Protein AF-A0A916EBX6-F1 (afdb_monomer)

Radius of gyration: 25.48 Å; Cα contacts (8 Å, |Δi|>4): 153; chains: 1; bounding box: 78×40×66 Å

Structure (mmCIF, N/CA/C/O backbone):
data_AF-A0A916EBX6-F1
#
_entry.id   AF-A0A916EBX6-F1
#
loop_
_atom_site.group_PDB
_atom_site.id
_atom_site.type_symbol
_atom_site.label_atom_id
_atom_site.label_alt_id
_atom_site.label_comp_id
_atom_site.label_asym_id
_atom_site.label_entity_id
_atom_site.label_seq_id
_atom_site.pdbx_PDB_ins_code
_atom_site.Cartn_x
_atom_site.Cartn_y
_atom_site.Cartn_z
_atom_site.occupancy
_atom_site.B_iso_or_equiv
_atom_site.auth_seq_id
_atom_site.auth_comp_id
_atom_site.auth_asym_id
_atom_site.auth_atom_id
_atom_site.pdbx_PDB_model_num
ATOM 1 N N . MET A 1 1 ? -37.987 25.081 -37.352 1.00 39.78 1 MET A N 1
ATOM 2 C CA . MET A 1 1 ? -37.230 24.526 -36.207 1.00 39.78 1 MET A CA 1
ATOM 3 C C . MET A 1 1 ? -36.504 23.279 -36.678 1.00 39.78 1 MET A C 1
ATOM 5 O O . MET A 1 1 ? -37.159 22.361 -37.156 1.00 39.78 1 MET A O 1
ATOM 9 N N . VAL A 1 2 ? -35.171 23.274 -36.637 1.00 40.44 2 VAL A N 1
ATOM 10 C CA . VAL A 1 2 ? -34.368 22.098 -37.008 1.00 40.44 2 VAL A CA 1
ATOM 11 C C . VAL A 1 2 ? -34.626 21.018 -35.957 1.00 40.44 2 VAL A C 1
ATOM 13 O O . VAL A 1 2 ? -34.423 21.267 -34.772 1.00 40.44 2 VAL A O 1
ATOM 16 N N . LYS A 1 3 ? -35.138 19.849 -36.364 1.00 40.88 3 LYS A N 1
ATOM 17 C CA . LYS A 1 3 ? -35.334 18.712 -35.454 1.00 40.88 3 LYS A CA 1
ATOM 18 C C . LYS A 1 3 ? -33.968 18.294 -34.907 1.00 40.88 3 LYS A C 1
ATOM 20 O O . LYS A 1 3 ? -33.091 17.914 -35.681 1.00 40.88 3 LYS A O 1
ATOM 25 N N . THR A 1 4 ? -33.783 18.375 -33.594 1.00 51.00 4 THR A N 1
ATOM 26 C CA . THR A 1 4 ? -32.590 17.865 -32.913 1.00 51.00 4 THR A CA 1
ATOM 27 C C . THR A 1 4 ? -32.472 16.373 -33.214 1.00 51.00 4 THR A C 1
ATOM 29 O O . THR A 1 4 ? -33.402 15.615 -32.945 1.00 51.00 4 THR A O 1
ATOM 32 N N . LYS A 1 5 ? -31.367 15.947 -33.832 1.00 65.62 5 LYS A N 1
ATOM 33 C CA . LYS A 1 5 ? -31.138 14.542 -34.182 1.00 65.62 5 LYS A CA 1
ATOM 34 C C . LYS A 1 5 ? -31.033 13.731 -32.887 1.00 65.62 5 LYS A C 1
ATOM 36 O O . LYS A 1 5 ? -30.094 13.926 -32.117 1.00 65.62 5 LYS A O 1
ATOM 41 N N . GLU A 1 6 ? -32.007 12.868 -32.614 1.00 70.94 6 GLU A N 1
ATOM 42 C CA . GLU A 1 6 ? -31.941 11.970 -31.461 1.00 70.94 6 GLU A CA 1
ATOM 43 C C . GLU A 1 6 ? -30.794 10.971 -31.650 1.00 70.94 6 GLU A C 1
ATOM 45 O O . GLU A 1 6 ? -30.704 10.313 -32.686 1.00 70.94 6 GLU A O 1
ATOM 50 N N . LEU A 1 7 ? -29.908 10.864 -30.653 1.00 77.19 7 LEU A N 1
ATOM 51 C CA . LEU A 1 7 ? -28.844 9.858 -30.663 1.00 77.19 7 LEU A CA 1
ATOM 52 C C . LEU A 1 7 ? -29.444 8.449 -30.623 1.00 77.19 7 LEU A C 1
ATOM 54 O O . LEU A 1 7 ? -30.401 8.195 -29.895 1.00 77.19 7 LEU A O 1
ATOM 58 N N . SER A 1 8 ? -28.851 7.512 -31.351 1.00 78.81 8 SER A N 1
ATOM 59 C CA . SER A 1 8 ? -29.209 6.095 -31.287 1.00 78.81 8 SER A CA 1
ATOM 60 C C . SER A 1 8 ? -28.817 5.462 -29.944 1.00 78.81 8 SER A C 1
ATOM 62 O O . SER A 1 8 ? -27.954 5.958 -29.212 1.00 78.81 8 SER A O 1
ATOM 64 N N . ASN A 1 9 ? -29.417 4.312 -29.621 1.00 61.62 9 ASN A N 1
ATOM 65 C CA . ASN A 1 9 ? -29.066 3.545 -28.418 1.00 61.62 9 ASN A CA 1
ATOM 66 C C . ASN A 1 9 ? -27.591 3.121 -28.406 1.00 61.62 9 ASN A C 1
ATOM 68 O O . ASN A 1 9 ? -26.961 3.131 -27.351 1.00 61.62 9 ASN A O 1
ATOM 72 N N . PHE A 1 10 ? -27.024 2.823 -29.576 1.00 61.56 10 PHE A N 1
ATOM 73 C CA . PHE A 1 10 ? -25.609 2.493 -29.721 1.00 61.56 10 PHE A CA 1
ATOM 74 C C . PHE A 1 10 ? -24.703 3.690 -29.394 1.00 61.56 10 PHE A C 1
ATOM 76 O O . PHE A 1 10 ? -23.725 3.554 -28.664 1.00 61.56 10 PHE A O 1
ATOM 83 N N . GLU A 1 11 ? -25.051 4.889 -29.867 1.00 77.62 11 GLU A N 1
ATOM 84 C CA . GLU A 1 11 ? -24.278 6.107 -29.594 1.00 77.62 11 GLU A CA 1
ATOM 85 C C . GLU A 1 11 ? -24.350 6.519 -28.120 1.00 77.62 11 GLU A C 1
ATOM 87 O O . GLU A 1 11 ? -23.331 6.901 -27.540 1.00 77.62 11 GLU A O 1
ATOM 92 N N . ARG A 1 12 ? -25.523 6.369 -27.488 1.00 79.44 12 ARG A N 1
ATOM 93 C CA . ARG A 1 12 ? -25.685 6.547 -26.035 1.00 79.44 12 ARG A CA 1
ATOM 94 C C . ARG A 1 12 ? -24.834 5.539 -25.259 1.00 79.44 12 ARG A C 1
ATOM 96 O O . ARG A 1 12 ? -24.108 5.938 -24.354 1.00 79.44 12 ARG A O 1
ATOM 103 N N . GLY A 1 13 ? -24.867 4.265 -25.657 1.00 67.56 13 GLY A N 1
ATOM 104 C CA . GLY A 1 13 ? -24.053 3.202 -25.063 1.00 67.56 13 GLY A CA 1
ATOM 105 C C . GLY A 1 13 ? -22.549 3.460 -25.183 1.00 67.56 13 GLY A C 1
ATOM 106 O O . GLY A 1 13 ? -21.814 3.257 -24.223 1.00 67.56 13 GLY A O 1
ATOM 107 N N . ARG A 1 14 ? -22.085 4.004 -26.316 1.00 84.38 14 ARG A N 1
ATOM 108 C CA . ARG A 1 14 ? -20.676 4.386 -26.509 1.00 84.38 14 ARG A CA 1
ATOM 109 C C . ARG A 1 14 ? -20.234 5.498 -25.552 1.00 84.38 14 ARG A C 1
ATOM 111 O O . ARG A 1 14 ? -19.129 5.440 -25.028 1.00 84.38 14 ARG A O 1
ATOM 118 N N . ILE A 1 15 ? -21.081 6.505 -25.329 1.00 84.69 15 ILE A N 1
ATOM 119 C CA . ILE A 1 15 ? -20.814 7.609 -24.388 1.00 84.69 15 ILE A CA 1
ATOM 120 C C . ILE A 1 15 ? -20.723 7.084 -22.953 1.00 84.69 15 ILE A C 1
ATOM 122 O O . ILE A 1 15 ? -19.792 7.430 -22.230 1.00 84.69 15 ILE A O 1
ATOM 126 N N . ILE A 1 16 ? -21.660 6.218 -22.576 1.00 80.12 16 ILE A N 1
ATOM 127 C CA . ILE A 1 16 ? -21.698 5.564 -21.268 1.00 80.12 16 ILE A CA 1
ATOM 128 C C . ILE A 1 16 ? -20.450 4.705 -21.043 1.00 80.12 16 ILE A C 1
ATOM 130 O O . ILE A 1 16 ? -19.786 4.867 -20.027 1.00 80.12 16 ILE A O 1
ATOM 134 N N . GLY A 1 17 ? -20.079 3.854 -22.003 1.00 70.19 17 GLY A N 1
ATOM 135 C CA . GLY A 1 17 ? -18.909 2.984 -21.864 1.00 70.19 17 GLY A CA 1
ATOM 136 C C . GLY A 1 17 ? -17.596 3.760 -21.716 1.00 70.19 17 GLY A C 1
ATOM 137 O O . GLY A 1 17 ? -16.715 3.341 -20.972 1.00 70.19 17 GLY A O 1
ATOM 138 N N . LEU A 1 18 ? -17.467 4.924 -22.367 1.00 81.81 18 LEU A N 1
ATOM 139 C CA . LEU A 1 18 ? -16.315 5.815 -22.171 1.00 81.81 18 LEU A CA 1
ATOM 140 C C . LEU A 1 18 ? -16.322 6.466 -20.779 1.00 81.81 18 LEU A C 1
ATOM 142 O O . LEU A 1 18 ? -15.267 6.615 -20.167 1.00 81.81 18 LEU A O 1
ATOM 146 N N . HIS A 1 19 ? -17.501 6.819 -20.263 1.00 83.00 19 HIS A N 1
ATOM 147 C CA . HIS A 1 19 ? -17.649 7.341 -18.906 1.00 83.00 19 HIS A CA 1
ATOM 148 C C . HIS A 1 19 ? -17.305 6.296 -17.837 1.00 83.00 19 HIS A C 1
ATOM 150 O O . HIS A 1 19 ? -16.541 6.591 -16.922 1.00 83.00 19 HIS A O 1
ATOM 156 N N . GLU A 1 20 ? -17.791 5.062 -17.981 1.00 74.06 20 GLU A N 1
ATOM 157 C CA . GLU A 1 20 ? -17.449 3.946 -17.087 1.00 74.06 20 GLU A CA 1
ATOM 158 C C . GLU A 1 20 ? -15.965 3.562 -17.163 1.00 74.06 20 GLU A C 1
ATOM 160 O O . GLU A 1 20 ? -15.386 3.123 -16.171 1.00 74.06 20 GLU A O 1
ATOM 165 N N . ALA A 1 21 ? -15.320 3.790 -18.311 1.00 74.12 21 ALA A N 1
ATOM 166 C CA . ALA A 1 21 ? -13.873 3.666 -18.473 1.00 74.12 21 ALA A CA 1
ATOM 167 C C . ALA A 1 21 ? -13.073 4.814 -17.816 1.00 74.12 21 ALA A C 1
ATOM 169 O O . ALA A 1 21 ? -11.845 4.827 -17.909 1.00 74.12 21 ALA A O 1
ATOM 170 N N . GLY A 1 22 ? -13.742 5.765 -17.153 1.00 77.38 22 GLY A N 1
ATOM 171 C CA . GLY A 1 22 ? -13.123 6.852 -16.392 1.00 77.38 22 GLY A CA 1
ATOM 172 C C . GLY A 1 22 ? -12.796 8.108 -17.205 1.00 77.38 22 GLY A C 1
ATOM 173 O O . GLY A 1 22 ? -12.146 9.017 -16.686 1.00 77.38 22 GLY A O 1
ATOM 174 N N . ASP A 1 23 ? -13.232 8.206 -18.467 1.00 83.00 23 ASP A N 1
ATOM 175 C CA . ASP A 1 23 ? -13.035 9.431 -19.242 1.00 83.00 23 ASP A CA 1
ATOM 176 C C . ASP A 1 23 ? -13.897 10.578 -18.685 1.00 83.00 23 ASP A C 1
ATOM 178 O O . ASP A 1 23 ? -15.106 10.446 -18.477 1.00 83.00 23 ASP A O 1
ATOM 182 N N . SER A 1 24 ? -13.295 11.760 -18.515 1.00 86.94 24 SER A N 1
ATOM 183 C CA . SER A 1 24 ? -14.052 12.972 -18.178 1.00 86.94 24 SER A CA 1
ATOM 184 C C . SER A 1 24 ? -14.995 13.369 -19.319 1.00 86.94 24 SER A C 1
ATOM 186 O O . SER A 1 24 ? -14.686 13.155 -20.492 1.00 86.94 24 SER A O 1
ATOM 188 N N . GLU A 1 25 ? -16.107 14.044 -19.015 1.00 88.25 25 GLU A N 1
ATOM 189 C CA . GLU A 1 25 ? -17.069 14.507 -20.033 1.00 88.25 25 GLU A CA 1
ATOM 190 C C . GLU A 1 25 ? -16.406 15.329 -21.155 1.00 88.25 25 GLU A C 1
ATOM 192 O O . GLU A 1 25 ? -16.804 15.256 -22.317 1.00 88.25 25 GLU A O 1
ATOM 197 N N . LYS A 1 26 ? -15.345 16.080 -20.821 1.00 90.38 26 LYS A N 1
ATOM 198 C CA . LYS A 1 26 ? -14.537 16.841 -21.785 1.00 90.38 26 LYS A CA 1
ATOM 199 C C . LYS A 1 26 ? -13.760 15.912 -22.726 1.00 90.38 26 LYS A C 1
ATOM 201 O O . LYS A 1 26 ? -13.694 16.159 -23.930 1.00 90.38 26 LYS A O 1
ATOM 206 N N . THR A 1 27 ? -13.192 14.832 -22.195 1.00 89.38 27 THR A N 1
ATOM 207 C CA . THR A 1 27 ? -12.504 13.801 -22.981 1.00 89.38 27 THR A CA 1
ATOM 208 C C . THR A 1 27 ? -13.480 13.030 -23.866 1.00 89.38 27 THR A C 1
ATOM 210 O O . THR A 1 27 ? -13.182 12.814 -25.041 1.00 89.38 27 THR A O 1
ATOM 213 N N . ILE A 1 28 ? -14.660 12.680 -23.351 1.00 88.19 28 ILE A N 1
ATOM 214 C CA . ILE A 1 28 ? -15.714 11.999 -24.116 1.00 88.19 28 ILE A CA 1
ATOM 215 C C . ILE A 1 28 ? -16.214 12.896 -25.250 1.00 88.19 28 ILE A C 1
ATOM 217 O O . ILE A 1 28 ? -16.388 12.417 -26.369 1.00 88.19 28 ILE A O 1
ATOM 221 N N . SER A 1 29 ? -16.371 14.200 -25.003 1.00 92.44 29 SER A N 1
ATOM 222 C CA . SER A 1 29 ? -16.756 15.179 -26.028 1.00 92.44 29 SER A CA 1
ATOM 223 C C . SER A 1 29 ? -15.754 15.197 -27.174 1.00 92.44 29 SER A C 1
ATOM 225 O O . SER A 1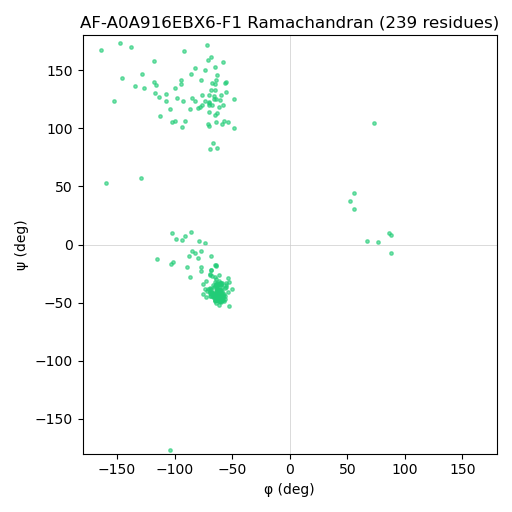 29 ? -16.129 15.005 -28.328 1.00 92.44 29 SER A O 1
ATOM 227 N N . ARG A 1 30 ? -14.457 15.255 -26.855 1.00 90.88 30 ARG A N 1
ATOM 228 C CA . ARG A 1 30 ? -13.386 15.183 -27.856 1.00 90.88 30 ARG A CA 1
ATOM 229 C C . ARG A 1 30 ? -13.356 13.850 -28.619 1.00 90.88 30 ARG A C 1
ATOM 231 O O . ARG A 1 30 ? -13.097 13.854 -29.815 1.00 90.88 30 ARG A O 1
ATOM 238 N N . LYS A 1 31 ? -13.604 12.718 -27.950 1.00 88.62 31 LYS A N 1
ATOM 239 C CA . LYS A 1 31 ? -13.576 11.374 -28.566 1.00 88.62 31 LYS A CA 1
ATOM 240 C C . LYS A 1 31 ? -14.800 11.086 -29.436 1.00 88.62 31 LYS A C 1
ATOM 242 O O . LYS A 1 31 ? -14.702 10.352 -30.413 1.00 88.62 31 LYS A O 1
ATOM 247 N N . THR A 1 32 ? -15.961 11.607 -29.053 1.00 86.12 32 THR A N 1
ATOM 248 C CA . THR A 1 32 ? -17.238 11.277 -29.697 1.00 86.12 32 THR A CA 1
ATOM 249 C C . THR A 1 32 ? -17.747 12.360 -30.639 1.00 86.12 32 THR A C 1
ATOM 251 O O . THR A 1 32 ? -18.610 12.056 -31.458 1.00 86.12 32 THR A O 1
ATOM 254 N N . GLY A 1 33 ? -17.218 13.583 -30.533 1.00 87.00 33 GLY A N 1
ATOM 255 C CA . GLY A 1 33 ? -17.664 14.757 -31.283 1.00 87.00 33 GLY A CA 1
ATOM 256 C C . GLY A 1 33 ? -18.963 15.374 -30.758 1.00 87.00 33 GLY A C 1
ATOM 257 O O . GLY A 1 33 ? -19.452 16.334 -31.344 1.00 87.00 33 GLY A O 1
ATOM 258 N N . TYR A 1 34 ? -19.538 14.836 -29.677 1.00 87.69 34 TYR A N 1
ATOM 259 C CA . TYR A 1 34 ? -20.774 15.350 -29.095 1.00 87.69 34 TYR A CA 1
ATOM 260 C C . TYR A 1 34 ? -20.515 16.491 -28.117 1.00 87.69 34 TYR A C 1
ATOM 262 O O . TYR A 1 34 ? -19.526 16.496 -27.380 1.00 87.69 34 TYR A O 1
ATOM 270 N N . GLU A 1 35 ? -21.453 17.434 -28.072 1.00 88.50 35 GLU A N 1
ATOM 271 C CA . GLU A 1 35 ? -21.448 18.537 -27.114 1.00 88.50 35 GLU A CA 1
ATOM 272 C C . GLU A 1 35 ? -21.403 18.024 -25.673 1.00 88.50 35 GLU A C 1
ATOM 274 O O . GLU A 1 35 ? -22.111 17.079 -25.303 1.00 88.50 35 GLU A O 1
ATOM 279 N N . LYS A 1 36 ? -20.607 18.688 -24.827 1.00 88.94 36 LYS A N 1
ATOM 280 C CA . LYS A 1 36 ? -20.427 18.296 -23.420 1.00 88.94 36 LYS A CA 1
ATOM 281 C C . LYS A 1 36 ? -21.764 18.228 -22.673 1.00 88.94 36 LYS A C 1
ATOM 283 O O . LYS A 1 36 ? -21.976 17.317 -21.884 1.00 88.94 36 LYS A O 1
ATOM 288 N N . THR A 1 37 ? -22.691 19.138 -22.965 1.00 85.75 37 THR A N 1
ATOM 289 C CA . THR A 1 37 ? -24.046 19.155 -22.385 1.00 85.75 37 THR A CA 1
ATOM 290 C C . THR A 1 37 ? -24.859 17.912 -22.750 1.00 85.75 37 THR A C 1
ATOM 292 O O . THR A 1 37 ? -25.598 17.385 -21.922 1.00 85.75 37 THR A O 1
ATOM 295 N N . THR A 1 38 ? -24.699 17.397 -23.970 1.00 85.31 38 THR A N 1
ATOM 296 C CA . THR A 1 38 ? -25.366 16.167 -24.423 1.00 85.31 38 THR A CA 1
ATOM 297 C C . THR A 1 38 ? -24.812 14.952 -23.690 1.00 85.31 38 THR A C 1
ATOM 299 O O . THR A 1 38 ? -25.572 14.100 -23.237 1.00 85.31 38 THR A O 1
ATOM 302 N N . ILE A 1 39 ? -23.492 14.905 -23.519 1.00 85.62 39 ILE A N 1
ATOM 303 C CA . ILE A 1 39 ? -22.803 13.852 -22.771 1.00 85.62 39 ILE A CA 1
ATOM 304 C C . ILE A 1 39 ? -23.202 13.880 -21.297 1.00 85.62 39 ILE A C 1
ATOM 306 O O . ILE A 1 39 ? -23.596 12.842 -20.773 1.00 85.62 39 ILE A O 1
ATOM 310 N N . HIS A 1 40 ? -23.189 15.060 -20.673 1.00 84.94 40 HIS A N 1
ATOM 311 C CA . HIS A 1 40 ? -23.649 15.267 -19.302 1.00 84.94 40 HIS A CA 1
ATOM 312 C C . HIS A 1 40 ? -25.069 14.725 -19.122 1.00 84.94 40 HIS A C 1
ATOM 314 O O . HIS A 1 40 ? -25.305 13.840 -18.311 1.00 84.94 40 HIS A O 1
ATOM 320 N N . ASN A 1 41 ? -26.006 15.138 -19.981 1.00 80.62 41 ASN A N 1
ATOM 321 C CA . ASN A 1 41 ? -27.390 14.671 -19.923 1.00 80.62 41 ASN A CA 1
ATOM 322 C C . ASN A 1 41 ? -27.534 13.149 -20.082 1.00 80.62 41 ASN A C 1
ATOM 324 O O . ASN A 1 41 ? -28.447 12.566 -19.498 1.00 80.62 41 ASN A O 1
ATOM 328 N N . ILE A 1 42 ? -26.677 12.502 -20.877 1.00 80.00 42 ILE A N 1
ATOM 329 C CA . ILE A 1 42 ? -26.678 11.043 -21.057 1.00 80.00 42 ILE A CA 1
ATOM 330 C C . ILE A 1 42 ? -26.124 10.345 -19.811 1.00 80.00 42 ILE A C 1
ATOM 332 O O . ILE A 1 42 ? -26.750 9.400 -19.339 1.00 80.00 42 ILE A O 1
ATOM 336 N N . ILE A 1 43 ? -25.018 10.837 -19.250 1.00 78.56 43 ILE A N 1
ATOM 337 C CA . ILE A 1 43 ? -24.381 10.298 -18.039 1.00 78.56 43 ILE A CA 1
ATOM 338 C C . ILE A 1 43 ? -25.292 10.468 -16.818 1.00 78.56 43 ILE A C 1
ATOM 340 O O . ILE A 1 43 ? -25.589 9.498 -16.124 1.00 78.56 43 ILE A O 1
ATOM 344 N N . THR A 1 44 ? -25.846 11.662 -16.602 1.00 73.56 44 THR A N 1
ATOM 345 C CA . THR A 1 44 ? -26.788 11.928 -15.504 1.00 73.56 44 THR A CA 1
ATOM 346 C C . THR A 1 44 ? -28.044 11.064 -15.620 1.00 73.56 44 THR A C 1
ATOM 348 O O . THR A 1 44 ? -28.607 10.627 -14.620 1.00 73.56 44 THR A O 1
ATOM 351 N N . LYS A 1 45 ? -28.483 10.753 -16.847 1.00 66.00 45 LYS A N 1
ATOM 352 C CA . LYS A 1 45 ? -29.588 9.817 -17.096 1.00 66.00 45 LYS A CA 1
ATOM 353 C C . LYS A 1 45 ? -29.177 8.347 -16.943 1.00 66.00 45 LYS A C 1
ATOM 355 O O . LYS A 1 45 ? -30.065 7.519 -16.741 1.00 66.00 45 LYS A O 1
ATOM 360 N N . TYR A 1 46 ? -27.904 8.005 -17.075 1.00 65.62 46 TYR A N 1
ATOM 361 C CA . TYR A 1 46 ? -27.427 6.626 -17.033 1.00 65.62 46 TYR A CA 1
ATOM 362 C C . TYR A 1 46 ? -27.468 6.025 -15.623 1.00 65.62 46 TYR A C 1
ATOM 364 O O . TYR A 1 46 ? -27.798 4.849 -15.477 1.00 65.62 46 TYR A O 1
ATOM 372 N N . HIS A 1 47 ? -27.280 6.841 -14.582 1.00 59.28 47 HIS A N 1
ATOM 373 C CA . HIS A 1 47 ? -27.549 6.443 -13.199 1.00 59.28 47 HIS A CA 1
ATOM 374 C C . HIS A 1 47 ? -29.060 6.281 -12.978 1.00 59.28 47 HIS A C 1
ATOM 376 O O . HIS A 1 47 ? -29.760 7.186 -12.520 1.00 59.28 47 HIS A O 1
ATOM 382 N N . LYS A 1 48 ? -29.601 5.121 -13.361 1.00 61.59 48 LYS A N 1
ATOM 383 C CA . LYS A 1 48 ? -31.013 4.802 -13.158 1.00 61.59 48 LYS A CA 1
ATOM 384 C C . LYS A 1 48 ? -31.277 4.599 -11.672 1.00 61.59 48 LYS A C 1
ATOM 386 O O . LYS A 1 48 ? -31.002 3.551 -11.100 1.00 61.59 48 LYS A O 1
ATOM 391 N N . THR A 1 49 ? -31.854 5.616 -11.052 1.00 63.59 49 THR A N 1
ATOM 392 C CA . THR A 1 49 ? -32.429 5.501 -9.715 1.00 63.59 49 THR A CA 1
ATOM 393 C C . THR A 1 49 ? -33.704 4.655 -9.764 1.00 63.59 49 THR A C 1
ATOM 395 O O . THR A 1 49 ? -34.362 4.547 -10.805 1.00 63.59 49 THR A O 1
ATOM 398 N N . ALA A 1 50 ? -34.104 4.089 -8.622 1.00 61.59 50 ALA A N 1
ATOM 399 C CA . ALA A 1 50 ? -35.385 3.384 -8.493 1.00 61.59 50 ALA A CA 1
ATOM 400 C C . ALA A 1 50 ? -36.582 4.250 -8.935 1.00 61.59 50 ALA A C 1
ATOM 402 O O . ALA A 1 50 ? -37.570 3.731 -9.441 1.00 61.59 50 ALA A O 1
ATOM 403 N N . GLU A 1 51 ? -36.476 5.575 -8.807 1.00 68.62 51 GLU A N 1
ATOM 404 C CA . GLU A 1 51 ? -37.491 6.531 -9.267 1.00 68.62 51 GLU A CA 1
ATOM 405 C C . GLU A 1 51 ? -37.578 6.610 -10.789 1.00 68.62 51 GLU A C 1
ATOM 407 O O . GLU A 1 51 ? -38.663 6.713 -11.357 1.00 68.62 51 GLU A O 1
ATOM 412 N N . LYS A 1 52 ? -36.431 6.544 -11.466 1.00 72.38 52 LYS A N 1
ATOM 413 C CA . LYS A 1 52 ? -36.386 6.550 -12.922 1.00 72.38 52 LYS A CA 1
ATOM 414 C C . LYS A 1 52 ? -36.886 5.226 -13.502 1.00 72.38 52 LYS A C 1
ATOM 416 O O . LYS A 1 52 ? -37.652 5.245 -14.458 1.00 72.38 52 LYS A O 1
ATOM 421 N N . MET A 1 53 ? -36.531 4.099 -12.879 1.00 67.94 53 MET A N 1
ATOM 422 C CA . MET A 1 53 ? -37.072 2.781 -13.241 1.00 67.94 53 MET A CA 1
ATOM 423 C C . MET A 1 53 ? -38.586 2.692 -13.021 1.00 67.94 53 MET A C 1
ATOM 425 O O . MET A 1 53 ? -39.288 2.125 -13.850 1.00 67.94 53 MET A O 1
ATOM 429 N N . GLN A 1 54 ? -39.102 3.298 -11.948 1.00 77.12 54 GLN A N 1
ATOM 430 C CA . GLN A 1 54 ? -40.541 3.398 -11.701 1.00 77.12 54 GLN A CA 1
ATOM 431 C C . GLN A 1 54 ? -41.252 4.153 -12.834 1.00 77.12 54 GLN A C 1
ATOM 433 O O . GLN A 1 54 ? -42.243 3.658 -13.361 1.00 77.12 54 GLN A O 1
ATOM 438 N N . LYS A 1 55 ? -40.741 5.325 -13.236 1.00 78.12 55 LYS A N 1
ATOM 439 C CA . LYS A 1 55 ? -41.329 6.118 -14.328 1.00 78.12 55 LYS A CA 1
ATOM 440 C C . LYS A 1 55 ? -41.317 5.368 -15.659 1.00 78.12 55 LYS A C 1
ATOM 442 O O . LYS A 1 55 ? -42.357 5.264 -16.293 1.00 78.12 55 LYS A O 1
ATOM 447 N N . GLU A 1 56 ? -40.183 4.772 -16.027 1.00 77.94 56 GLU A N 1
ATOM 448 C CA . GLU A 1 56 ? -40.061 3.977 -17.259 1.00 77.94 56 GLU A CA 1
ATOM 449 C C . GLU A 1 56 ? -40.994 2.745 -17.250 1.00 77.94 56 GLU A C 1
ATOM 451 O O . GLU A 1 56 ? -41.554 2.373 -18.282 1.00 77.94 56 GLU A O 1
ATOM 456 N N . PHE A 1 57 ? -41.213 2.118 -16.088 1.00 76.06 57 PHE A N 1
ATOM 457 C CA . PHE A 1 57 ? -42.159 1.007 -15.944 1.00 76.06 57 PHE A CA 1
ATOM 458 C C . PHE A 1 57 ? -43.618 1.457 -16.103 1.00 76.06 57 PHE A C 1
ATOM 460 O O . PHE A 1 57 ? -44.390 0.802 -16.806 1.00 76.06 57 PHE A O 1
ATOM 467 N N . ILE A 1 58 ? -43.998 2.582 -15.487 1.00 83.19 58 ILE A N 1
ATOM 468 C CA . ILE A 1 58 ? -45.348 3.154 -15.611 1.00 83.19 58 ILE A CA 1
ATOM 469 C C . ILE A 1 58 ? -45.616 3.555 -17.068 1.00 83.19 58 ILE A C 1
ATOM 471 O O . ILE A 1 58 ? -46.662 3.213 -17.610 1.00 83.19 58 ILE A O 1
ATOM 475 N N . GLU A 1 59 ? -44.655 4.209 -17.725 1.00 81.06 59 GLU A N 1
ATOM 476 C CA . GLU A 1 59 ? -44.757 4.626 -19.131 1.00 81.06 59 GLU A CA 1
ATOM 477 C C . GLU A 1 59 ? -44.878 3.438 -20.099 1.00 81.06 59 GLU A C 1
ATOM 479 O O . GLU A 1 59 ? -45.591 3.529 -21.096 1.00 81.06 59 GLU A O 1
ATOM 484 N N . SER A 1 60 ? -44.214 2.313 -19.813 1.00 77.56 60 SER A N 1
ATOM 485 C CA . SER A 1 60 ? -44.214 1.136 -20.697 1.00 77.56 60 SER A CA 1
ATOM 486 C C . SER A 1 60 ? -45.380 0.172 -20.472 1.00 77.56 60 SER A C 1
ATOM 488 O O . SER A 1 60 ? -45.783 -0.518 -21.406 1.00 77.56 60 SER A O 1
ATOM 490 N N . THR A 1 61 ? -45.927 0.101 -19.256 1.00 78.62 61 THR A N 1
ATOM 491 C CA . THR A 1 61 ? -46.962 -0.889 -18.901 1.00 78.62 61 THR A CA 1
ATOM 492 C C . THR A 1 61 ? -48.316 -0.274 -18.555 1.00 78.62 61 THR A C 1
ATOM 494 O O . THR A 1 61 ? -49.299 -1.006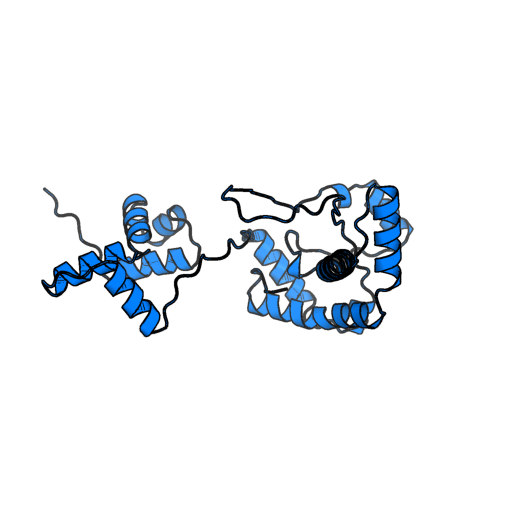 -18.438 1.00 78.62 61 THR A O 1
ATOM 497 N N . GLY A 1 62 ? -48.379 1.048 -18.359 1.00 79.75 62 GLY A N 1
ATOM 498 C CA . GLY A 1 62 ? -49.572 1.775 -17.916 1.00 79.75 62 GLY A CA 1
ATOM 499 C C . GLY A 1 62 ? -50.002 1.463 -16.479 1.00 79.75 62 GLY A C 1
ATOM 500 O O . GLY A 1 62 ? -51.039 1.950 -16.033 1.00 79.75 62 GLY A O 1
ATOM 501 N N . LYS A 1 63 ? -49.241 0.637 -15.748 1.00 79.69 63 LYS A N 1
ATOM 502 C CA . LYS A 1 63 ? -49.563 0.217 -14.382 1.00 79.69 63 LYS A CA 1
ATOM 503 C C . LYS A 1 63 ? -48.796 1.055 -13.375 1.00 79.69 63 LYS A C 1
ATOM 505 O O . LYS A 1 63 ? -47.568 1.112 -13.409 1.00 79.69 63 LYS A O 1
ATOM 510 N N . GLU A 1 64 ? -49.525 1.651 -12.440 1.00 84.12 64 GLU A N 1
ATOM 511 C CA . GLU A 1 64 ? -48.933 2.385 -11.329 1.00 84.12 64 GLU A CA 1
ATOM 512 C C . GLU A 1 64 ? -48.247 1.419 -10.352 1.00 84.12 64 GLU A C 1
ATOM 514 O O . GLU A 1 64 ? -48.869 0.510 -9.804 1.00 84.12 64 GLU A O 1
ATOM 519 N N . VAL A 1 65 ? -46.945 1.607 -10.133 1.00 82.12 65 VAL A N 1
ATOM 520 C CA . VAL A 1 65 ? -46.159 0.851 -9.146 1.00 82.12 65 VAL A CA 1
ATOM 521 C C . VAL A 1 65 ? -45.401 1.813 -8.256 1.00 82.12 65 VAL A C 1
ATOM 523 O O . VAL A 1 65 ? -44.968 2.866 -8.714 1.00 82.12 65 VAL A O 1
ATOM 526 N N . SER A 1 66 ? -45.209 1.470 -6.983 1.00 82.88 66 SER A N 1
ATOM 527 C CA . SER A 1 66 ? -44.456 2.309 -6.046 1.00 82.88 66 SER A CA 1
ATOM 528 C C . SER A 1 66 ? -42.940 2.106 -6.178 1.00 82.88 66 SER A C 1
ATOM 530 O O . SER A 1 66 ? -42.472 1.007 -6.486 1.00 82.88 66 SER A O 1
ATOM 532 N N . LYS A 1 67 ? -42.149 3.138 -5.847 1.00 76.88 67 LYS A N 1
ATOM 533 C CA . LYS A 1 67 ? -40.673 3.058 -5.739 1.00 76.88 67 LYS A CA 1
ATOM 534 C C . LYS A 1 67 ? -40.219 1.880 -4.867 1.00 76.88 67 LYS A C 1
ATOM 536 O O . LYS A 1 67 ? -39.231 1.221 -5.177 1.00 76.88 67 LYS A O 1
ATOM 541 N N . SER A 1 68 ? -40.950 1.611 -3.784 1.00 77.00 68 SER A N 1
ATOM 542 C CA . SER A 1 68 ? -40.675 0.511 -2.854 1.00 77.00 68 SER A CA 1
ATOM 543 C C . SER A 1 68 ? -40.872 -0.859 -3.499 1.00 77.00 68 SER A C 1
ATOM 545 O O . SER A 1 68 ? -40.107 -1.773 -3.213 1.00 77.00 68 SER A O 1
ATOM 547 N N . THR A 1 69 ? -41.848 -0.993 -4.403 1.00 80.25 69 THR A N 1
ATOM 548 C CA . THR A 1 69 ? -42.071 -2.232 -5.163 1.00 80.25 69 THR A CA 1
ATOM 549 C C . THR A 1 69 ? -40.902 -2.494 -6.107 1.00 80.25 69 THR A C 1
ATOM 551 O O . THR A 1 69 ? -40.354 -3.588 -6.098 1.00 80.25 69 THR A O 1
ATOM 554 N N . VAL A 1 70 ? -40.440 -1.462 -6.824 1.00 76.19 70 VAL A N 1
ATOM 555 C CA . VAL A 1 70 ? -39.254 -1.549 -7.695 1.00 76.19 70 VAL A CA 1
ATOM 556 C C . VAL A 1 70 ? -38.011 -1.956 -6.898 1.00 76.19 70 VAL A C 1
ATOM 558 O O . VAL A 1 70 ? -37.304 -2.878 -7.292 1.00 76.19 70 VAL A O 1
ATOM 561 N N . LYS A 1 71 ? -37.763 -1.318 -5.744 1.00 74.25 71 LYS A N 1
ATOM 562 C CA . LYS A 1 71 ? -36.637 -1.682 -4.868 1.00 74.25 71 LYS A CA 1
ATOM 563 C C . LYS A 1 71 ? -36.741 -3.121 -4.360 1.00 74.25 71 LYS A C 1
ATOM 565 O O . LYS A 1 71 ? -35.752 -3.838 -4.417 1.00 74.25 71 LYS A O 1
ATOM 570 N N . ARG A 1 72 ? -37.915 -3.552 -3.887 1.00 77.06 72 ARG A N 1
ATOM 571 C CA . ARG A 1 72 ? -38.119 -4.912 -3.367 1.00 77.06 72 ARG A CA 1
ATOM 572 C C . ARG A 1 72 ? -37.865 -5.967 -4.437 1.00 77.06 72 ARG A C 1
ATOM 574 O O . ARG A 1 72 ? -37.124 -6.902 -4.175 1.00 77.06 72 ARG A O 1
ATOM 581 N N . THR A 1 73 ? -38.406 -5.780 -5.639 1.00 80.69 73 THR A N 1
ATOM 582 C CA . THR A 1 73 ? -38.172 -6.713 -6.745 1.00 80.69 73 THR A CA 1
ATOM 583 C C . THR A 1 73 ? -36.691 -6.785 -7.099 1.00 80.69 73 THR A C 1
ATOM 585 O O . THR A 1 73 ? -36.176 -7.887 -7.217 1.00 80.69 73 THR A O 1
ATOM 588 N N . LEU A 1 74 ? -35.983 -5.648 -7.184 1.00 68.94 74 LEU A N 1
ATOM 589 C CA . LEU A 1 74 ? -34.528 -5.627 -7.402 1.00 68.94 74 LEU A CA 1
ATOM 590 C C . LEU A 1 74 ? -33.769 -6.409 -6.320 1.00 68.94 74 LEU A C 1
ATOM 592 O O . LEU A 1 74 ? -32.880 -7.186 -6.648 1.00 68.94 74 LEU A O 1
ATOM 596 N N . TYR A 1 75 ? -34.159 -6.266 -5.053 1.00 72.81 75 TYR A N 1
ATOM 597 C CA . TYR A 1 75 ? -33.590 -7.050 -3.956 1.00 72.81 75 TYR A CA 1
ATOM 598 C C . TYR A 1 75 ? -33.889 -8.555 -4.083 1.00 72.81 75 TYR A C 1
ATOM 600 O O . TYR A 1 75 ? -32.986 -9.360 -3.874 1.00 72.81 75 TYR A O 1
ATOM 608 N N . GLU A 1 76 ? -35.115 -8.946 -4.449 1.00 74.69 76 GLU A N 1
ATOM 609 C CA . GLU A 1 76 ? -35.513 -10.353 -4.652 1.00 74.69 76 GLU A CA 1
ATOM 610 C C . GLU A 1 76 ? -34.739 -11.018 -5.798 1.00 74.69 76 GLU A C 1
ATOM 612 O O . GLU A 1 76 ? -34.385 -12.191 -5.701 1.00 74.69 76 GLU A O 1
ATOM 617 N N . ILE A 1 77 ? -34.423 -10.268 -6.859 1.00 71.19 77 ILE A N 1
ATOM 618 C CA . ILE A 1 77 ? -33.598 -10.753 -7.977 1.00 71.19 77 ILE A CA 1
ATOM 619 C C . ILE A 1 77 ? -32.083 -10.600 -7.728 1.00 71.19 77 ILE A C 1
ATOM 621 O O . ILE A 1 77 ? -31.291 -10.788 -8.649 1.00 71.19 77 ILE A O 1
ATOM 625 N N . GLY A 1 78 ? -31.670 -10.267 -6.498 1.00 61.22 78 GLY A N 1
ATOM 626 C CA . GLY A 1 78 ? -30.268 -10.246 -6.062 1.00 61.22 78 GLY A CA 1
ATOM 627 C C . GLY A 1 78 ? -29.497 -8.950 -6.340 1.00 61.22 78 GLY A C 1
ATOM 628 O O . GLY A 1 78 ? -28.280 -8.911 -6.163 1.00 61.22 78 GLY A O 1
ATOM 629 N N . TYR A 1 79 ? -30.166 -7.875 -6.762 1.00 64.75 79 TYR A N 1
ATOM 630 C CA . TYR A 1 79 ? -29.554 -6.558 -6.944 1.00 64.75 79 TYR A CA 1
ATOM 631 C C . TYR A 1 79 ? -29.721 -5.705 -5.685 1.00 64.75 79 TYR A C 1
ATOM 633 O O . TYR A 1 79 ? -30.764 -5.094 -5.442 1.00 64.75 79 TYR A O 1
ATOM 641 N N . HIS A 1 80 ? -28.650 -5.624 -4.901 1.00 69.50 80 HIS A N 1
ATOM 642 C CA . HIS A 1 80 ? -28.572 -4.785 -3.709 1.00 69.50 80 HIS A CA 1
ATOM 643 C C . HIS A 1 80 ? -27.945 -3.427 -4.033 1.00 69.50 80 HIS A C 1
ATOM 645 O O . HIS A 1 80 ? -26.995 -3.323 -4.811 1.00 69.50 80 HIS A O 1
ATOM 651 N N . SER A 1 81 ? -28.465 -2.361 -3.424 1.00 58.75 81 SER A N 1
ATOM 652 C CA . SER A 1 81 ? -27.831 -1.048 -3.515 1.00 58.75 81 SER A CA 1
ATOM 653 C C . SER A 1 81 ? -26.610 -1.001 -2.601 1.00 58.75 81 SER A C 1
ATOM 655 O O . SER A 1 81 ? -26.755 -1.131 -1.387 1.00 58.75 81 SER A O 1
ATOM 657 N N . HIS A 1 82 ? -25.434 -0.758 -3.174 1.00 55.06 82 HIS A N 1
ATOM 658 C CA . HIS A 1 82 ? -24.203 -0.494 -2.433 1.00 55.06 82 HIS A CA 1
ATOM 659 C C . HIS A 1 82 ? -23.691 0.906 -2.769 1.00 55.06 82 HIS A C 1
ATOM 661 O O . HIS A 1 82 ? -23.731 1.321 -3.930 1.00 55.06 82 HIS A O 1
ATOM 667 N N . ALA A 1 83 ? -23.194 1.629 -1.764 1.00 46.81 83 ALA A N 1
ATOM 668 C CA . ALA A 1 83 ? -22.402 2.825 -2.010 1.00 46.81 83 ALA A CA 1
ATOM 669 C C . ALA A 1 83 ? -21.092 2.400 -2.689 1.00 46.81 83 ALA A C 1
ATOM 671 O O . ALA A 1 83 ? -20.384 1.524 -2.189 1.00 46.81 83 ALA A O 1
ATOM 672 N N . ALA A 1 84 ? -20.780 2.981 -3.847 1.00 42.88 84 ALA A N 1
ATOM 673 C CA . ALA A 1 84 ? -19.491 2.747 -4.480 1.00 42.88 84 ALA A CA 1
ATOM 674 C C . ALA A 1 84 ? -18.388 3.311 -3.572 1.00 42.88 84 ALA A C 1
ATOM 676 O O . ALA A 1 84 ? -18.433 4.485 -3.207 1.00 42.88 84 ALA A O 1
ATOM 677 N N . LEU A 1 85 ? -17.405 2.484 -3.209 1.00 46.47 85 LEU A N 1
ATOM 678 C CA . LEU A 1 85 ? -16.235 2.945 -2.463 1.00 46.47 85 LEU A CA 1
ATOM 679 C C . LEU A 1 85 ? -15.499 4.012 -3.285 1.00 46.47 85 LEU A C 1
ATOM 681 O O . LEU A 1 85 ? -15.182 3.782 -4.457 1.00 46.47 85 LEU A O 1
ATOM 685 N N . SER A 1 86 ? -15.219 5.162 -2.668 1.00 44.47 86 SER A N 1
ATOM 686 C CA . SER A 1 86 ? -14.378 6.200 -3.264 1.00 44.47 86 SER A CA 1
ATOM 687 C C . SER A 1 86 ? -12.966 5.643 -3.431 1.00 44.47 86 SER A C 1
ATOM 689 O O . SER A 1 86 ? -12.248 5.437 -2.455 1.00 44.47 86 SER A O 1
ATOM 691 N N . LYS A 1 87 ? -12.581 5.324 -4.668 1.00 53.03 87 LYS A N 1
ATOM 692 C CA . LYS A 1 87 ? -11.223 4.875 -4.978 1.00 53.03 87 LYS A CA 1
ATOM 693 C C . LYS A 1 87 ? -10.347 6.121 -5.113 1.00 53.03 87 LYS A C 1
ATOM 695 O O . LYS A 1 87 ? -10.680 6.956 -5.959 1.00 53.03 87 LYS A O 1
ATOM 700 N N . PRO A 1 88 ? -9.246 6.259 -4.351 1.00 58.03 88 PRO A N 1
ATOM 701 C CA . PRO A 1 88 ? -8.275 7.316 -4.597 1.00 58.03 88 PRO A CA 1
ATOM 702 C C . PRO A 1 88 ? -7.910 7.339 -6.086 1.00 58.03 88 PRO A C 1
ATOM 704 O O . PRO A 1 88 ? -7.555 6.311 -6.667 1.00 58.03 88 PRO A O 1
ATOM 707 N N . LEU A 1 89 ? -8.062 8.493 -6.735 1.00 68.44 89 LEU A N 1
ATOM 708 C CA . LEU A 1 89 ? -7.762 8.621 -8.158 1.00 68.44 89 LEU A CA 1
ATOM 709 C C . LEU A 1 89 ? -6.243 8.545 -8.352 1.00 68.44 89 LEU A C 1
ATOM 711 O O . LEU A 1 89 ? -5.532 9.516 -8.100 1.00 68.44 89 LEU A O 1
ATOM 715 N N . ILE A 1 90 ? -5.744 7.398 -8.821 1.00 73.69 90 ILE A N 1
ATOM 716 C CA . ILE A 1 90 ? -4.362 7.282 -9.296 1.00 73.69 90 ILE A CA 1
ATOM 717 C C . ILE A 1 90 ? -4.253 8.064 -10.605 1.00 73.69 90 ILE A C 1
ATOM 719 O O . ILE A 1 90 ? -4.965 7.781 -11.571 1.00 73.69 90 ILE A O 1
ATOM 723 N N . SER A 1 91 ? -3.347 9.041 -10.646 1.00 77.44 91 SER A N 1
ATOM 724 C CA . SER A 1 91 ? -3.067 9.784 -11.875 1.00 77.44 91 SER A CA 1
ATOM 725 C C . SER A 1 91 ? -2.497 8.857 -12.959 1.00 77.44 91 SER A C 1
ATOM 727 O O . SER A 1 91 ? -1.742 7.934 -12.663 1.00 77.44 91 SER A O 1
ATOM 729 N N . GLU A 1 92 ? -2.816 9.098 -14.234 1.00 78.56 92 GLU A N 1
ATOM 730 C CA . GLU A 1 92 ? -2.275 8.291 -15.343 1.00 78.56 92 GLU A CA 1
ATOM 731 C C . GLU A 1 92 ? -0.732 8.197 -15.349 1.00 78.56 92 GLU A C 1
ATOM 733 O O . GLU A 1 92 ? -0.217 7.094 -15.542 1.00 78.56 92 GLU A O 1
ATOM 738 N N . PRO A 1 93 ? 0.032 9.275 -15.065 1.00 82.88 93 PRO A N 1
ATOM 739 C CA . PRO A 1 93 ? 1.479 9.171 -14.884 1.00 82.88 93 PRO A CA 1
ATOM 740 C C . PRO A 1 93 ? 1.876 8.197 -13.766 1.00 82.88 93 PRO A C 1
ATOM 742 O O . PRO A 1 93 ? 2.694 7.306 -13.995 1.00 82.88 93 PRO A O 1
ATOM 745 N N . ASN A 1 94 ? 1.255 8.297 -12.586 1.00 79.25 94 ASN A N 1
ATOM 746 C CA . ASN A 1 94 ? 1.565 7.415 -11.455 1.00 79.25 94 ASN A CA 1
ATOM 747 C C . ASN A 1 94 ? 1.176 5.965 -11.749 1.00 79.25 94 ASN A C 1
ATOM 749 O O . ASN A 1 94 ? 1.918 5.048 -11.406 1.00 79.25 94 ASN A O 1
ATOM 753 N N . ARG A 1 95 ? 0.068 5.742 -12.462 1.00 85.94 95 ARG A N 1
ATOM 754 C CA . ARG A 1 95 ? -0.350 4.414 -12.924 1.00 85.94 95 ARG A CA 1
ATOM 755 C C . ARG A 1 95 ? 0.721 3.751 -13.792 1.00 85.94 95 ARG A C 1
ATOM 757 O O . ARG A 1 95 ? 0.989 2.560 -13.631 1.00 85.94 95 ARG A O 1
ATOM 764 N N . LEU A 1 96 ? 1.337 4.504 -14.706 1.00 87.38 96 LEU A N 1
ATOM 765 C CA . LEU A 1 96 ? 2.408 3.994 -15.566 1.00 87.38 96 LEU A CA 1
ATOM 766 C C . LEU A 1 96 ? 3.686 3.701 -14.775 1.00 87.38 96 LEU A C 1
ATOM 768 O O . LEU A 1 96 ? 4.288 2.651 -14.991 1.00 87.38 96 LEU A O 1
ATOM 772 N N . ILE A 1 97 ? 4.060 4.572 -13.831 1.00 86.94 97 ILE A N 1
ATOM 773 C CA . ILE A 1 97 ? 5.216 4.349 -12.946 1.00 86.94 97 ILE A CA 1
ATOM 774 C C . ILE A 1 97 ? 5.003 3.077 -12.113 1.00 86.94 97 ILE A C 1
ATOM 776 O O . ILE A 1 97 ? 5.877 2.213 -12.084 1.00 86.94 97 ILE A O 1
ATOM 780 N N . ARG A 1 98 ? 3.814 2.903 -11.519 1.00 90.69 98 ARG A N 1
ATOM 781 C CA . ARG A 1 98 ? 3.418 1.688 -10.785 1.00 90.69 98 ARG A CA 1
ATOM 782 C C . ARG A 1 98 ? 3.532 0.434 -11.644 1.00 90.69 98 ARG A C 1
ATOM 784 O O . ARG A 1 98 ? 4.082 -0.575 -11.204 1.00 90.69 98 ARG A O 1
ATOM 79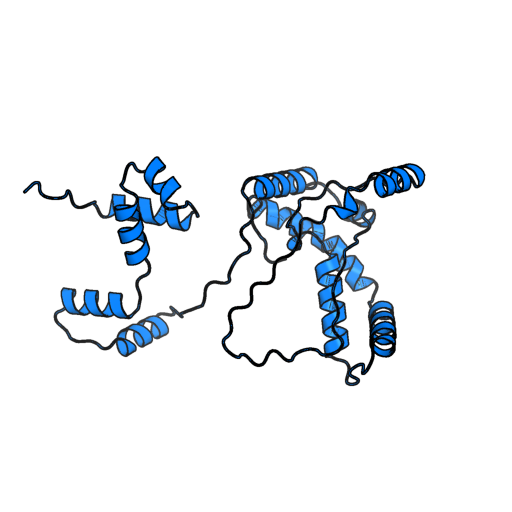1 N N . LEU A 1 99 ? 3.022 0.491 -12.875 1.00 90.12 99 LEU A N 1
ATOM 792 C CA . LEU A 1 99 ? 3.072 -0.642 -13.793 1.00 90.12 99 LEU A CA 1
ATOM 793 C C . LEU A 1 99 ? 4.512 -0.985 -14.202 1.00 90.12 99 LEU A C 1
ATOM 795 O O . LEU A 1 99 ? 4.864 -2.162 -14.185 1.00 90.12 99 LEU A O 1
ATOM 799 N N . SER A 1 100 ? 5.342 0.012 -14.529 1.00 91.25 100 SER A N 1
ATOM 800 C CA . SER A 1 100 ? 6.763 -0.203 -14.851 1.00 91.25 100 SER A CA 1
ATOM 801 C C . SER A 1 100 ? 7.494 -0.844 -13.678 1.00 91.25 100 SER A C 1
ATOM 803 O O . SER A 1 100 ? 8.111 -1.896 -13.833 1.00 91.25 100 SER A O 1
ATOM 805 N N . TRP A 1 101 ? 7.325 -0.273 -12.482 1.00 90.94 101 TRP A N 1
ATOM 806 C CA . TRP A 1 101 ? 7.952 -0.750 -11.255 1.00 90.94 101 TRP A CA 1
ATOM 807 C C . TRP A 1 101 ? 7.633 -2.221 -10.967 1.00 90.94 101 TRP A C 1
ATOM 809 O O . TRP A 1 101 ? 8.532 -3.004 -10.641 1.00 90.94 101 TRP A O 1
ATOM 819 N N . ALA A 1 102 ? 6.361 -2.605 -11.125 1.00 92.19 102 ALA A N 1
ATOM 820 C CA . ALA A 1 102 ? 5.902 -3.974 -10.923 1.00 92.19 102 ALA A CA 1
ATOM 821 C C . ALA A 1 102 ? 6.437 -4.921 -12.009 1.00 92.19 102 ALA A C 1
ATOM 823 O O . ALA A 1 102 ? 6.859 -6.036 -11.706 1.00 92.19 102 ALA A O 1
ATOM 824 N N . CYS A 1 103 ? 6.465 -4.483 -13.270 1.00 91.75 103 CYS A N 1
ATOM 825 C CA . CYS A 1 103 ? 7.023 -5.265 -14.373 1.00 91.75 103 CYS A CA 1
ATOM 826 C C . CYS A 1 103 ? 8.524 -5.539 -14.193 1.00 91.75 103 CYS A C 1
ATOM 828 O O . CYS A 1 103 ? 8.946 -6.682 -14.362 1.00 91.75 103 CYS A O 1
ATOM 830 N N . GLU A 1 104 ? 9.310 -4.535 -13.798 1.00 90.62 104 GLU A N 1
ATOM 831 C CA . GLU A 1 104 ? 10.751 -4.661 -13.519 1.00 90.62 104 GLU A CA 1
ATOM 832 C C . GLU A 1 104 ? 11.051 -5.684 -12.415 1.00 90.62 104 GLU A C 1
ATOM 834 O O . GLU A 1 104 ? 12.069 -6.372 -12.452 1.00 90.62 104 GLU A O 1
ATOM 839 N N . ARG A 1 105 ? 10.152 -5.804 -11.433 1.00 90.25 105 ARG A N 1
ATOM 840 C CA . ARG A 1 105 ? 10.314 -6.668 -10.253 1.00 90.25 105 ARG A CA 1
ATOM 841 C C . ARG A 1 105 ? 9.509 -7.960 -10.341 1.00 90.25 105 ARG A C 1
ATOM 843 O O . ARG A 1 105 ? 9.434 -8.714 -9.376 1.00 90.25 105 ARG A O 1
ATOM 850 N N . ARG A 1 106 ? 8.934 -8.266 -11.508 1.00 91.81 106 ARG A N 1
ATOM 851 C CA . ARG A 1 106 ? 8.115 -9.469 -11.725 1.00 91.81 106 ARG A CA 1
ATOM 852 C C . ARG A 1 106 ? 8.879 -10.768 -11.457 1.00 91.81 106 ARG A C 1
ATOM 854 O O . ARG A 1 106 ? 8.270 -11.751 -11.043 1.00 91.81 106 ARG A O 1
ATOM 861 N N . SER A 1 107 ? 10.181 -10.788 -11.736 1.00 90.88 107 SER A N 1
ATOM 862 C CA . SER A 1 107 ? 11.048 -11.957 -11.558 1.00 90.88 107 SER A CA 1
ATOM 863 C C . SER A 1 107 ? 11.772 -11.989 -10.211 1.00 90.88 107 SER A C 1
ATOM 865 O O . SER A 1 107 ? 12.607 -12.867 -10.009 1.00 90.88 107 SER A O 1
ATOM 867 N N . TRP A 1 108 ? 11.501 -11.041 -9.307 1.00 89.75 108 TRP A N 1
ATOM 868 C CA . TRP A 1 108 ? 12.144 -11.018 -7.995 1.00 89.75 108 TRP A CA 1
ATOM 869 C C . TRP A 1 108 ? 11.698 -12.204 -7.141 1.00 89.75 108 TRP A C 1
ATOM 871 O O . TRP A 1 108 ? 10.527 -12.590 -7.110 1.00 89.75 108 TRP A O 1
ATOM 881 N N . THR A 1 109 ? 12.653 -12.796 -6.431 1.00 88.19 109 THR A N 1
ATOM 882 C CA . THR A 1 109 ? 12.389 -13.906 -5.517 1.00 88.19 109 THR A CA 1
ATOM 883 C C . THR A 1 109 ? 12.110 -13.394 -4.107 1.00 88.19 109 THR A C 1
ATOM 885 O O . THR A 1 109 ? 12.419 -12.255 -3.762 1.00 88.19 109 THR A O 1
ATOM 888 N N . ILE A 1 110 ? 11.581 -14.260 -3.238 1.00 82.31 110 ILE A N 1
ATOM 889 C CA . ILE A 1 110 ? 11.412 -13.945 -1.807 1.00 82.31 110 ILE A CA 1
ATOM 890 C C . ILE A 1 110 ? 12.752 -13.526 -1.175 1.00 82.31 110 ILE A C 1
ATOM 892 O O . ILE A 1 110 ? 12.782 -12.648 -0.318 1.00 82.31 110 ILE A O 1
ATOM 896 N N . ASN A 1 111 ? 13.873 -14.110 -1.613 1.00 81.38 111 ASN A N 1
ATOM 897 C CA . ASN A 1 111 ? 15.198 -13.753 -1.104 1.00 81.38 111 ASN A CA 1
ATOM 898 C C . ASN A 1 111 ? 15.647 -12.354 -1.535 1.00 81.38 111 ASN A C 1
ATOM 900 O O . ASN A 1 111 ? 16.442 -11.744 -0.827 1.00 81.38 111 ASN A O 1
ATOM 904 N N . ASP A 1 112 ? 15.147 -11.840 -2.657 1.00 81.06 112 ASP A N 1
ATOM 905 C CA . ASP A 1 112 ? 15.411 -10.464 -3.078 1.00 81.06 112 ASP A CA 1
ATOM 906 C C . ASP A 1 112 ? 14.581 -9.487 -2.245 1.00 81.06 112 ASP A C 1
ATOM 908 O O . ASP A 1 112 ? 15.122 -8.519 -1.718 1.00 81.06 112 ASP A O 1
ATOM 912 N N . TRP A 1 113 ? 13.306 -9.806 -1.994 1.00 82.19 113 TRP A N 1
ATOM 913 C CA . TRP A 1 113 ? 12.450 -9.014 -1.103 1.00 82.19 113 TRP A CA 1
ATOM 914 C C . TRP A 1 113 ? 12.933 -8.989 0.348 1.00 82.19 113 TRP A C 1
ATOM 916 O O . TRP A 1 113 ? 12.809 -7.964 1.009 1.00 82.19 113 TRP A O 1
ATOM 926 N N . LYS A 1 114 ? 13.544 -10.075 0.840 1.00 77.69 114 LYS A N 1
ATOM 927 C CA . LYS A 1 114 ? 14.156 -10.133 2.182 1.00 77.69 114 LYS A CA 1
ATOM 928 C C . LYS A 1 114 ? 15.337 -9.176 2.366 1.00 77.69 114 LYS A C 1
ATOM 930 O O . LYS A 1 114 ? 15.717 -8.917 3.503 1.00 77.69 114 LYS A O 1
ATOM 935 N N . LYS A 1 115 ? 15.926 -8.674 1.277 1.00 78.75 115 LYS A N 1
ATOM 936 C CA . LYS A 1 115 ? 17.000 -7.669 1.319 1.00 78.75 115 LYS A CA 1
ATOM 937 C C . LYS A 1 115 ? 16.454 -6.239 1.358 1.00 78.75 115 LYS A C 1
ATOM 939 O O . LYS A 1 115 ? 17.232 -5.311 1.550 1.00 78.75 115 LYS A O 1
ATOM 944 N N . VAL A 1 116 ? 15.148 -6.051 1.152 1.00 78.94 116 VAL A N 1
ATOM 945 C CA . VAL A 1 116 ? 14.506 -4.734 1.177 1.00 78.94 116 VAL A CA 1
ATOM 946 C C . VAL A 1 116 ? 14.154 -4.373 2.615 1.00 78.94 116 VAL A C 1
ATOM 948 O O . VAL A 1 116 ? 13.469 -5.126 3.306 1.00 78.94 116 VAL A O 1
ATOM 951 N N . VAL A 1 117 ? 14.612 -3.200 3.049 1.00 77.75 117 VAL A N 1
ATOM 952 C CA . VAL A 1 117 ? 14.191 -2.582 4.308 1.00 77.75 117 VAL A CA 1
ATOM 953 C C . VAL A 1 117 ? 13.013 -1.661 4.006 1.00 77.75 117 VAL A C 1
ATOM 955 O O . VAL A 1 117 ? 13.122 -0.776 3.161 1.00 77.75 117 VAL A O 1
ATOM 958 N N . TRP A 1 118 ? 11.889 -1.894 4.680 1.00 79.50 118 TRP A N 1
ATOM 959 C CA . TRP A 1 118 ? 10.654 -1.126 4.522 1.00 79.50 118 TRP A CA 1
ATOM 960 C C . TRP A 1 118 ? 10.545 -0.098 5.648 1.00 79.50 118 TRP A C 1
ATOM 962 O O . TRP A 1 118 ? 10.782 -0.434 6.808 1.00 79.50 118 TRP A O 1
ATOM 972 N N . SER A 1 119 ? 10.183 1.135 5.311 1.00 76.25 119 SER A N 1
ATOM 973 C CA . SER A 1 119 ? 9.997 2.229 6.266 1.00 76.25 119 SER A CA 1
ATOM 974 C C . SER A 1 119 ? 8.875 3.141 5.794 1.00 76.25 119 SER A C 1
ATOM 976 O O . SER A 1 119 ? 8.763 3.380 4.593 1.00 76.25 119 SER A O 1
ATOM 978 N N . ASP A 1 120 ? 8.088 3.654 6.731 1.00 77.06 120 ASP A N 1
ATOM 979 C CA . ASP A 1 120 ? 7.044 4.656 6.507 1.00 77.06 120 ASP A CA 1
ATOM 980 C C . ASP A 1 120 ? 6.654 5.277 7.853 1.00 77.06 120 ASP A C 1
ATOM 982 O O . ASP A 1 120 ? 7.008 4.735 8.906 1.00 77.06 120 ASP A O 1
ATOM 986 N N . GLU A 1 121 ? 5.913 6.379 7.831 1.00 78.19 121 GLU A N 1
ATOM 987 C CA . GLU A 1 121 ? 5.382 7.022 9.027 1.00 78.19 121 GLU A CA 1
ATOM 988 C C . GLU A 1 121 ? 3.866 6.812 9.154 1.00 78.19 121 GLU A C 1
ATOM 990 O O . GLU A 1 121 ? 3.101 7.131 8.249 1.00 78.19 121 GLU A O 1
ATOM 995 N N . SER A 1 122 ? 3.409 6.352 10.323 1.00 80.38 122 SER A N 1
ATOM 996 C CA . SER A 1 122 ? 1.982 6.306 10.675 1.00 80.38 122 SER A CA 1
ATOM 997 C C . SER A 1 122 ? 1.672 7.191 11.883 1.00 80.38 122 SER A C 1
ATOM 999 O O . SER A 1 122 ? 2.553 7.537 12.677 1.00 80.38 122 SER A O 1
ATOM 1001 N N . ARG A 1 123 ? 0.404 7.592 12.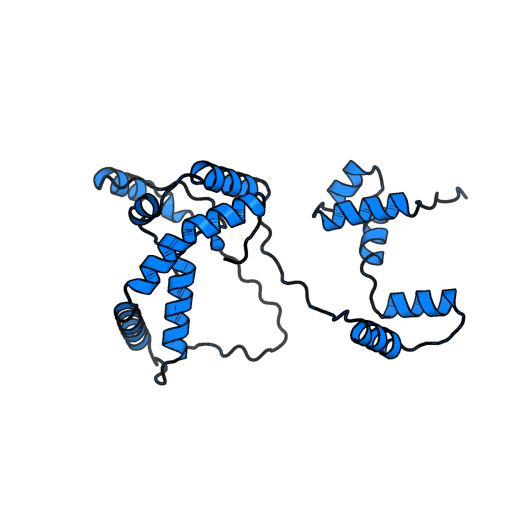021 1.00 82.19 123 ARG A N 1
ATOM 1002 C CA . ARG A 1 123 ? -0.071 8.485 13.082 1.00 82.19 123 ARG A CA 1
ATOM 1003 C C . ARG A 1 123 ? -1.001 7.749 14.039 1.00 82.19 123 ARG A C 1
ATOM 1005 O O . ARG A 1 123 ? -2.164 7.524 13.725 1.00 82.19 123 ARG A O 1
ATOM 1012 N N . PHE A 1 124 ? -0.529 7.536 15.261 1.00 79.56 124 PHE A N 1
ATOM 1013 C CA . PHE A 1 124 ? -1.334 7.019 16.367 1.00 79.56 124 PHE A CA 1
ATOM 1014 C C . PHE A 1 124 ? -1.904 8.164 17.210 1.00 79.56 124 PHE A C 1
ATOM 1016 O O . PHE A 1 124 ? -1.220 9.149 17.491 1.00 79.56 124 PHE A O 1
ATOM 1023 N N . THR A 1 125 ? -3.169 8.052 17.619 1.00 78.81 125 THR A N 1
ATOM 1024 C CA . THR A 1 125 ? -3.858 9.079 18.418 1.00 78.81 125 THR A CA 1
ATOM 1025 C C . THR A 1 125 ? -4.246 8.551 19.791 1.00 78.81 125 THR A C 1
ATOM 1027 O O . THR A 1 125 ? -4.798 7.461 19.900 1.00 78.81 125 THR A O 1
ATOM 1030 N N . LEU A 1 126 ? -4.031 9.368 20.827 1.00 70.06 126 LEU A N 1
ATOM 1031 C CA . LEU A 1 126 ? -4.314 9.033 22.227 1.00 70.06 126 LEU A CA 1
ATOM 1032 C C . LEU A 1 126 ? -5.787 8.690 22.487 1.00 70.06 126 LEU A C 1
ATOM 1034 O O . LEU A 1 126 ? -6.106 7.752 23.208 1.00 70.06 126 LEU A O 1
ATOM 1038 N N . PHE A 1 127 ? -6.686 9.438 21.855 1.00 60.56 127 PHE A N 1
ATOM 1039 C CA . PHE A 1 127 ? -8.107 9.143 21.859 1.00 60.56 127 PHE A CA 1
ATOM 1040 C C . PHE A 1 127 ? -8.440 8.509 20.516 1.00 60.56 127 PHE A C 1
ATOM 1042 O O . PHE A 1 127 ? -8.504 9.211 19.504 1.00 60.56 127 PHE A O 1
ATOM 1049 N N . GLN A 1 128 ? -8.653 7.190 20.489 1.00 52.62 128 GLN A N 1
ATOM 1050 C CA . GLN A 1 128 ? -9.438 6.600 19.410 1.00 52.62 128 GLN A CA 1
ATOM 1051 C C . GLN A 1 128 ? -10.803 7.281 19.482 1.00 52.62 128 GLN A C 1
ATOM 1053 O O . GLN A 1 128 ? -11.596 6.996 20.378 1.00 52.62 128 GLN A O 1
ATOM 1058 N N . LYS A 1 129 ? -11.078 8.220 18.570 1.00 43.69 129 LYS A N 1
ATOM 1059 C CA . LYS A 1 129 ? -12.468 8.535 18.267 1.00 43.69 129 LYS A CA 1
ATOM 1060 C C . LYS A 1 129 ? -13.070 7.208 17.828 1.00 43.69 129 LYS A C 1
ATOM 1062 O O . LYS A 1 129 ? -12.750 6.718 16.748 1.00 43.69 129 LYS A O 1
ATOM 1067 N N . GLN A 1 130 ? -13.888 6.604 18.687 1.00 39.44 130 GLN A N 1
ATOM 1068 C CA . GLN A 1 130 ? -14.939 5.731 18.202 1.00 39.44 130 GLN A CA 1
ATOM 1069 C C . GLN A 1 130 ? -15.686 6.602 17.199 1.00 39.44 130 GLN A C 1
ATOM 1071 O O . GLN A 1 130 ? -16.294 7.601 17.577 1.00 39.44 130 GLN A O 1
ATOM 1076 N N . PHE A 1 131 ? -15.488 6.341 15.911 1.00 36.03 131 PHE A N 1
ATOM 1077 C CA . PHE A 1 131 ? -16.303 6.960 14.887 1.00 36.03 131 PHE A CA 1
ATOM 1078 C C . PHE A 1 131 ? -17.701 6.377 15.084 1.00 36.03 131 PHE A C 1
ATOM 1080 O O . PHE A 1 131 ? -18.030 5.333 14.531 1.00 36.03 131 PHE A O 1
ATOM 1087 N N . GLU A 1 132 ? -18.493 7.004 15.951 1.00 35.81 132 GLU A N 1
ATOM 1088 C CA . GLU A 1 132 ? -19.936 6.943 15.812 1.00 35.81 132 GLU A CA 1
ATOM 1089 C C . GLU A 1 132 ? -20.244 7.565 14.449 1.00 35.81 132 GLU A C 1
ATOM 1091 O O . GLU A 1 132 ? -19.762 8.652 14.117 1.00 35.81 132 GLU A O 1
ATOM 1096 N N . GLU A 1 133 ? -20.942 6.799 13.613 1.00 40.66 133 GLU A N 1
ATOM 1097 C CA . GLU A 1 133 ? -21.371 7.197 12.279 1.00 40.66 133 GLU A CA 1
ATOM 1098 C C . GLU A 1 133 ? -22.337 8.387 12.382 1.00 40.66 133 GLU A C 1
ATOM 1100 O O . GLU A 1 133 ? -23.555 8.227 12.354 1.00 40.66 133 GLU A O 1
ATOM 1105 N N . GLU A 1 134 ? -21.806 9.603 12.489 1.00 35.16 134 GLU A N 1
ATOM 1106 C CA . GLU A 1 134 ? -22.569 10.826 12.273 1.00 35.16 134 GLU A CA 1
ATOM 1107 C C . GLU A 1 134 ? -22.152 11.474 10.952 1.00 35.16 134 GLU A C 1
ATOM 1109 O O . GLU A 1 134 ? -20.983 11.759 10.691 1.00 35.16 134 GLU A O 1
ATOM 1114 N N . ASN A 1 135 ? -23.160 11.661 10.098 1.00 40.56 135 ASN A N 1
ATOM 1115 C CA . ASN A 1 135 ? -23.087 12.227 8.757 1.00 40.56 135 ASN A CA 1
ATOM 1116 C C . ASN A 1 135 ? -22.286 13.541 8.715 1.00 40.56 135 ASN A C 1
ATOM 1118 O O . ASN A 1 135 ? -22.821 14.617 8.978 1.00 40.56 135 ASN A O 1
ATOM 1122 N N . GLY A 1 136 ? -21.028 13.457 8.293 1.00 33.75 136 GLY A N 1
ATOM 1123 C CA . GLY A 1 136 ? -20.189 14.602 7.963 1.00 33.75 136 GLY A CA 1
ATOM 1124 C C . GLY A 1 136 ? -19.138 14.200 6.936 1.00 33.75 136 GLY A C 1
ATOM 1125 O O . GLY A 1 136 ? -18.384 13.255 7.153 1.00 33.75 136 GLY A O 1
ATOM 1126 N N . GLU A 1 137 ? -19.104 14.889 5.793 1.00 33.16 137 GLU A N 1
ATOM 1127 C CA . GLU A 1 137 ? -18.045 14.723 4.795 1.00 33.16 137 GLU A CA 1
ATOM 1128 C C . GLU A 1 137 ? -16.696 15.141 5.395 1.00 33.16 137 GLU A C 1
ATOM 1130 O O . GLU A 1 137 ? -16.454 16.320 5.658 1.00 33.16 137 GLU A O 1
ATOM 1135 N N . TYR A 1 138 ? -15.797 14.174 5.565 1.00 31.00 138 TYR A N 1
ATOM 1136 C CA . TYR A 1 138 ? -14.390 14.422 5.855 1.00 31.00 138 TYR A CA 1
ATOM 1137 C C . TYR A 1 138 ? -13.546 13.953 4.672 1.00 31.00 138 TYR A C 1
ATOM 1139 O O . TYR A 1 138 ? -13.626 12.799 4.254 1.00 31.00 138 TYR A O 1
ATOM 1147 N N . PHE A 1 139 ? -12.698 14.843 4.159 1.00 23.52 139 PHE A N 1
ATOM 1148 C CA . PHE A 1 139 ? -11.656 14.498 3.199 1.00 23.52 139 PHE A CA 1
ATOM 1149 C C . PHE A 1 139 ? -10.310 14.468 3.925 1.00 23.52 139 PHE A C 1
ATOM 1151 O O . PHE A 1 139 ? -9.844 15.491 4.424 1.00 23.52 139 PHE A O 1
ATOM 1158 N N . PHE A 1 140 ? -9.685 13.292 3.972 1.00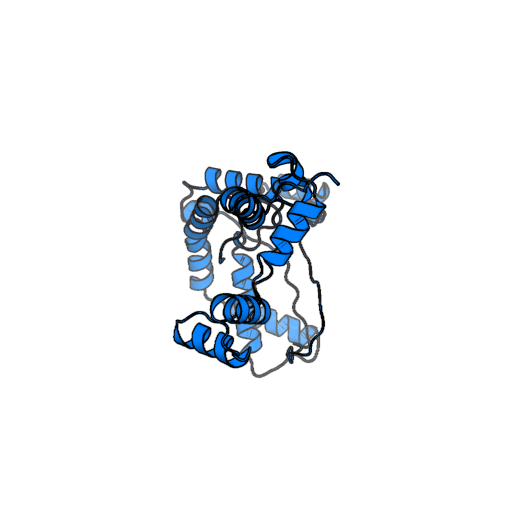 24.00 140 PHE A N 1
ATOM 1159 C CA . PHE A 1 140 ? -8.295 13.108 4.385 1.00 24.00 140 PHE A CA 1
ATOM 1160 C C . PHE A 1 140 ? -7.500 12.556 3.195 1.00 24.00 140 PHE A C 1
ATOM 1162 O O . PHE A 1 140 ? -7.937 11.613 2.538 1.00 24.00 140 PHE A O 1
ATOM 1169 N N . GLN A 1 141 ? -6.362 13.181 2.891 1.00 26.56 141 GLN A N 1
ATOM 1170 C CA . GLN A 1 141 ? -5.490 12.854 1.762 1.00 26.56 141 GLN A CA 1
ATOM 1171 C C . GLN A 1 141 ? -4.036 12.829 2.241 1.00 26.56 141 GLN A C 1
ATOM 1173 O O . GLN A 1 141 ? -3.614 13.737 2.955 1.00 26.56 141 GLN A O 1
ATOM 1178 N N . GLN A 1 142 ? -3.268 11.824 1.810 1.00 29.47 142 GLN A N 1
ATOM 1179 C CA . GLN A 1 142 ? -1.814 11.782 1.968 1.00 29.47 142 GLN A CA 1
ATOM 1180 C C . GLN A 1 142 ? -1.081 11.278 0.708 1.00 29.47 142 GLN A C 1
ATOM 1182 O O . GLN A 1 142 ? -1.689 10.810 -0.254 1.00 29.47 142 GLN A O 1
ATOM 1187 N N . ASP A 1 143 ? 0.239 11.451 0.804 1.00 36.91 143 ASP A N 1
ATOM 1188 C CA . ASP A 1 143 ? 1.393 11.207 -0.071 1.00 36.91 143 ASP A CA 1
ATOM 1189 C C . ASP A 1 143 ? 1.631 12.124 -1.290 1.00 36.91 143 ASP A C 1
ATOM 1191 O O . ASP A 1 143 ? 0.996 12.007 -2.344 1.00 36.91 143 ASP A O 1
ATOM 1195 N N . ASN A 1 144 ? 2.631 13.005 -1.095 1.00 40.47 144 ASN A N 1
ATOM 1196 C CA . ASN A 1 144 ? 3.737 13.272 -2.028 1.00 40.47 144 ASN A CA 1
ATOM 1197 C C . ASN A 1 144 ? 4.931 13.926 -1.271 1.00 40.47 144 ASN A C 1
ATOM 1199 O O . ASN A 1 144 ? 5.332 15.049 -1.588 1.00 40.47 144 ASN A O 1
ATOM 1203 N N . ALA A 1 145 ? 5.421 13.318 -0.179 1.00 48.00 145 ALA A N 1
ATOM 1204 C CA . ALA A 1 145 ? 6.266 14.017 0.807 1.00 48.00 145 ALA A CA 1
ATOM 1205 C C . ALA A 1 145 ? 7.688 14.359 0.274 1.00 48.00 145 ALA A C 1
ATOM 1207 O O . ALA A 1 145 ? 8.516 13.465 0.083 1.00 48.00 145 ALA A O 1
ATOM 1208 N N . PRO A 1 146 ? 8.055 15.651 0.105 1.00 52.53 146 PRO A N 1
ATOM 1209 C CA . PRO A 1 146 ? 9.366 16.066 -0.424 1.00 52.53 146 PRO A CA 1
ATOM 1210 C C . PRO A 1 146 ? 10.547 15.768 0.513 1.00 52.53 146 PRO A C 1
ATOM 1212 O O . PRO A 1 146 ? 11.707 15.927 0.123 1.00 52.53 146 PRO A O 1
ATOM 1215 N N . ILE A 1 147 ? 10.268 15.368 1.758 1.00 53.56 147 ILE A N 1
ATOM 1216 C CA . ILE A 1 147 ? 11.268 15.217 2.817 1.00 53.56 147 ILE A CA 1
ATOM 1217 C C . ILE A 1 147 ? 12.277 14.106 2.510 1.00 53.56 147 ILE A C 1
ATOM 1219 O O . ILE A 1 147 ? 13.455 14.290 2.796 1.00 53.56 147 ILE A O 1
ATOM 1223 N N . HIS A 1 148 ? 11.880 13.038 1.807 1.00 48.44 148 HIS A N 1
ATOM 1224 C CA . HIS A 1 148 ? 12.796 11.963 1.390 1.00 48.44 148 HIS A CA 1
ATOM 1225 C C . HIS A 1 148 ? 13.672 12.334 0.178 1.00 48.44 148 HIS A C 1
ATOM 1227 O O . HIS A 1 148 ? 14.558 11.576 -0.200 1.00 48.44 148 HIS A O 1
ATOM 1233 N N . THR A 1 149 ? 13.456 13.507 -0.435 1.00 51.28 149 THR A N 1
ATOM 1234 C CA . THR A 1 149 ? 14.240 13.998 -1.589 1.00 51.28 149 THR A CA 1
ATOM 1235 C C . THR A 1 149 ? 15.326 15.005 -1.163 1.00 51.28 149 THR A C 1
ATOM 1237 O O . THR A 1 149 ? 16.029 15.579 -2.001 1.00 51.28 149 THR A O 1
ATOM 1240 N N 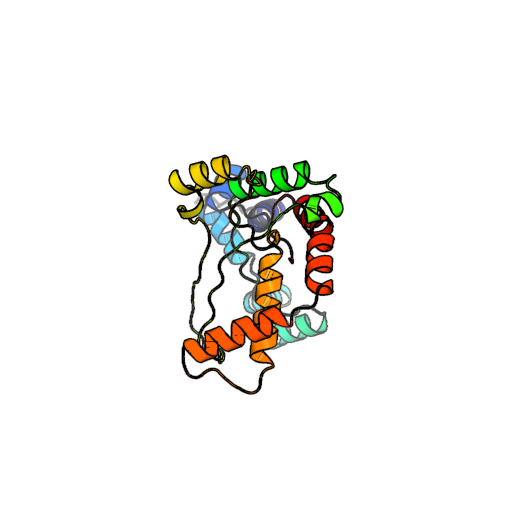. ASN A 1 150 ? 15.499 15.243 0.144 1.00 59.44 150 ASN A N 1
ATOM 1241 C CA . ASN A 1 150 ? 16.473 16.201 0.666 1.00 59.44 150 ASN A CA 1
ATOM 1242 C C . ASN A 1 150 ? 17.919 15.765 0.354 1.00 59.44 150 ASN A C 1
ATOM 1244 O O . ASN A 1 150 ? 18.304 14.619 0.577 1.00 59.44 150 ASN A O 1
ATOM 1248 N N . LEU A 1 151 ? 18.736 16.701 -0.139 1.00 59.38 151 LEU A N 1
ATOM 1249 C CA . LEU A 1 151 ? 20.136 16.475 -0.510 1.00 59.38 151 LEU A CA 1
ATOM 1250 C C . LEU A 1 151 ? 20.964 15.893 0.649 1.00 59.38 151 LEU A C 1
ATOM 1252 O O . LEU A 1 151 ? 21.774 15.005 0.422 1.00 59.38 151 LEU A O 1
ATOM 1256 N N . LYS A 1 152 ? 20.696 16.312 1.895 1.00 64.06 152 LYS A N 1
ATOM 1257 C CA . LYS A 1 152 ? 21.393 15.790 3.086 1.00 64.06 152 LYS A CA 1
ATOM 1258 C C . LYS A 1 152 ? 21.121 14.305 3.341 1.00 64.06 152 LYS A C 1
ATOM 1260 O O . LYS A 1 152 ? 22.011 13.594 3.788 1.00 64.06 152 LYS A O 1
ATOM 1265 N N . ILE A 1 153 ? 19.902 13.845 3.052 1.00 59.31 153 ILE A N 1
ATOM 1266 C CA . ILE A 1 153 ? 19.518 12.436 3.214 1.00 59.31 153 ILE A CA 1
ATOM 1267 C C . ILE A 1 153 ? 20.169 11.592 2.117 1.00 59.31 153 ILE A C 1
ATOM 1269 O O . ILE A 1 153 ? 20.659 10.507 2.410 1.00 59.31 153 ILE A O 1
ATOM 1273 N N . ARG A 1 154 ? 20.256 12.114 0.884 1.00 59.53 154 ARG A N 1
ATOM 1274 C CA . ARG A 1 154 ? 20.977 11.449 -0.213 1.00 59.53 154 ARG A CA 1
ATOM 1275 C C . ARG A 1 154 ? 22.459 11.263 0.092 1.00 59.53 154 ARG A C 1
ATOM 1277 O O . ARG A 1 154 ? 22.940 10.145 -0.019 1.00 59.53 154 ARG A O 1
ATOM 1284 N N . THR A 1 155 ? 23.141 12.312 0.553 1.00 61.31 155 THR A N 1
ATOM 1285 C CA . THR A 1 155 ? 24.560 12.220 0.933 1.00 61.31 155 THR A CA 1
ATOM 1286 C C . THR A 1 155 ? 24.771 11.229 2.078 1.00 61.31 155 THR A C 1
ATOM 1288 O O . THR A 1 155 ? 25.650 10.385 1.989 1.00 61.31 155 THR A O 1
ATOM 1291 N N . PHE A 1 156 ? 23.909 11.242 3.103 1.00 65.38 156 PHE A N 1
ATOM 1292 C CA . PHE A 1 156 ? 23.974 10.242 4.172 1.00 65.38 156 PHE A CA 1
ATOM 1293 C C . PHE A 1 156 ? 23.788 8.812 3.642 1.00 65.38 156 PHE A C 1
ATOM 1295 O O . PHE A 1 156 ? 24.564 7.939 4.007 1.00 65.38 156 PHE A O 1
ATOM 1302 N N . MET A 1 157 ? 22.795 8.568 2.775 1.00 62.34 157 MET A N 1
ATOM 1303 C CA . MET A 1 157 ? 22.538 7.244 2.185 1.00 62.34 157 MET A CA 1
ATOM 1304 C C . MET A 1 157 ? 23.699 6.744 1.314 1.00 62.34 157 MET A C 1
ATOM 1306 O O . MET A 1 157 ? 24.015 5.554 1.359 1.00 62.34 157 MET A O 1
ATOM 1310 N N . GLU A 1 158 ? 24.344 7.642 0.563 1.00 63.06 158 GLU A N 1
ATOM 1311 C CA . GLU A 1 158 ? 25.564 7.356 -0.203 1.00 63.06 158 GLU A CA 1
ATOM 1312 C C . GLU A 1 158 ? 26.731 6.992 0.731 1.00 63.06 158 GLU A C 1
ATOM 1314 O O . GLU A 1 158 ? 27.389 5.974 0.508 1.00 63.06 158 GLU A O 1
ATOM 1319 N N . ASP A 1 159 ? 26.921 7.742 1.821 1.00 63.50 159 ASP A N 1
ATOM 1320 C CA . ASP A 1 159 ? 27.978 7.505 2.815 1.00 63.50 159 ASP A CA 1
ATOM 1321 C C . ASP A 1 159 ? 27.817 6.159 3.549 1.00 63.50 159 ASP A C 1
ATOM 1323 O O . ASP A 1 159 ? 28.811 5.502 3.865 1.00 63.50 159 ASP A O 1
ATOM 1327 N N . VAL A 1 160 ? 26.578 5.708 3.794 1.00 66.62 160 VAL A N 1
ATOM 1328 C CA . VAL A 1 160 ? 26.292 4.397 4.417 1.00 66.62 160 VAL A CA 1
ATOM 1329 C C . VAL A 1 160 ? 26.106 3.250 3.411 1.00 66.62 160 VAL A C 1
ATOM 1331 O O . VAL A 1 160 ? 25.752 2.141 3.812 1.00 66.62 160 VAL A O 1
ATOM 1334 N N . MET A 1 161 ? 26.353 3.485 2.115 1.00 60.03 161 MET A N 1
ATOM 1335 C CA . MET A 1 161 ? 26.202 2.505 1.023 1.00 60.03 161 MET A CA 1
ATOM 1336 C C . MET A 1 161 ? 24.798 1.870 0.918 1.00 60.03 161 MET A C 1
ATOM 1338 O O . MET A 1 161 ? 24.648 0.729 0.470 1.00 60.03 161 MET A O 1
ATOM 1342 N N . ILE A 1 162 ? 23.743 2.594 1.303 1.00 61.09 162 ILE A N 1
ATOM 1343 C CA . ILE A 1 162 ? 22.360 2.120 1.168 1.00 61.09 162 ILE A CA 1
ATOM 1344 C C . ILE A 1 162 ? 21.846 2.478 -0.229 1.00 61.09 162 ILE A C 1
ATOM 1346 O O . ILE A 1 162 ? 21.692 3.645 -0.579 1.00 61.09 162 ILE A O 1
ATOM 1350 N N . THR A 1 163 ? 21.536 1.461 -1.038 1.00 62.06 163 THR A N 1
ATOM 1351 C CA . THR A 1 163 ? 20.908 1.671 -2.352 1.00 62.06 163 THR A CA 1
ATOM 1352 C C . THR A 1 163 ? 19.410 1.912 -2.183 1.00 62.06 163 THR A C 1
ATOM 1354 O O . THR A 1 163 ? 18.684 1.027 -1.728 1.00 62.06 163 THR A O 1
ATOM 1357 N N . GLN A 1 164 ? 18.933 3.094 -2.575 1.00 62.19 164 GLN A N 1
ATOM 1358 C CA . GLN A 1 164 ? 17.510 3.420 -2.530 1.00 62.19 164 GLN A CA 1
ATOM 1359 C C . GLN A 1 164 ? 16.736 2.627 -3.589 1.00 62.19 164 GLN A C 1
ATOM 1361 O O . GLN A 1 164 ? 17.077 2.643 -4.774 1.00 62.19 164 GLN A O 1
ATOM 1366 N N . LEU A 1 165 ? 15.660 1.957 -3.173 1.00 66.69 165 LEU A N 1
ATOM 1367 C CA . LEU A 1 165 ? 14.739 1.319 -4.105 1.00 66.69 165 LEU A CA 1
ATOM 1368 C C . LEU A 1 165 ? 13.904 2.408 -4.803 1.00 66.69 165 LEU A C 1
ATOM 1370 O O . LEU A 1 165 ? 13.229 3.170 -4.109 1.00 66.69 165 LEU A O 1
ATOM 1374 N N . PRO A 1 166 ? 13.893 2.489 -6.149 1.00 68.12 166 PRO A N 1
ATOM 1375 C CA . PRO A 1 166 ? 12.955 3.363 -6.853 1.00 68.12 166 PRO A CA 1
ATOM 1376 C C . PRO A 1 166 ? 11.527 3.014 -6.419 1.00 68.12 166 PRO A C 1
ATOM 1378 O O . PRO A 1 166 ? 11.204 1.829 -6.416 1.00 68.12 166 PRO A O 1
ATOM 1381 N N . TRP A 1 167 ? 10.694 3.991 -6.047 1.00 71.88 167 TRP A N 1
ATOM 1382 C CA . TRP A 1 167 ? 9.347 3.758 -5.503 1.00 71.88 167 TRP A CA 1
ATOM 1383 C C . TRP A 1 167 ? 8.271 4.530 -6.280 1.00 71.88 167 TRP A C 1
ATOM 1385 O O . TRP A 1 167 ? 8.465 5.716 -6.561 1.00 71.88 167 TRP A O 1
ATOM 1395 N N . PRO A 1 168 ? 7.135 3.904 -6.638 1.00 70.12 168 PRO A N 1
ATOM 1396 C CA . PRO A 1 168 ? 6.013 4.616 -7.229 1.00 70.12 168 PRO A CA 1
ATOM 1397 C C . PRO A 1 168 ? 5.223 5.365 -6.143 1.00 70.12 168 PRO A C 1
ATOM 1399 O O . PRO A 1 168 ? 4.632 4.738 -5.267 1.00 70.12 168 PRO A O 1
ATOM 1402 N N . GLY A 1 169 ? 5.145 6.697 -6.221 1.00 66.81 169 GLY A N 1
ATOM 1403 C CA . GLY A 1 169 ? 4.305 7.492 -5.309 1.00 66.81 169 GLY A CA 1
ATOM 1404 C C . GLY A 1 169 ? 2.824 7.083 -5.349 1.00 66.81 169 GLY A C 1
ATOM 1405 O O . GLY A 1 169 ? 2.367 6.498 -6.339 1.00 66.81 169 GLY A O 1
ATOM 1406 N N . GLN A 1 170 ? 2.072 7.382 -4.283 1.00 68.00 170 GLN A N 1
ATOM 1407 C CA . GLN A 1 170 ? 0.665 6.969 -4.122 1.00 68.00 170 GLN A CA 1
ATOM 1408 C C . GLN A 1 170 ? 0.464 5.449 -4.242 1.00 68.00 170 GLN A C 1
ATOM 1410 O O . GLN A 1 170 ? -0.447 4.973 -4.928 1.00 68.00 170 GLN A O 1
ATOM 1415 N N . SER A 1 171 ? 1.343 4.676 -3.599 1.00 73.50 171 SER A N 1
ATOM 1416 C CA . SER A 1 171 ? 1.288 3.210 -3.628 1.00 73.50 171 SER A CA 1
ATOM 1417 C C . SER A 1 171 ? 1.337 2.552 -2.251 1.00 73.50 171 SER A C 1
ATOM 1419 O O . SER A 1 171 ? 2.204 1.706 -2.028 1.00 73.50 171 SER A O 1
ATOM 1421 N N . PRO A 1 172 ? 0.398 2.888 -1.345 1.00 73.25 172 PRO A N 1
ATOM 1422 C CA . PRO A 1 172 ? 0.326 2.242 -0.032 1.00 73.25 172 PRO A CA 1
ATOM 1423 C C . PRO A 1 172 ? 0.089 0.729 -0.163 1.00 73.25 172 PRO A C 1
ATOM 1425 O O . PRO A 1 172 ? 0.689 -0.060 0.557 1.00 73.25 172 PRO A O 1
ATOM 1428 N N . ASP A 1 173 ? -0.651 0.294 -1.190 1.00 77.00 173 ASP A N 1
ATOM 1429 C CA . ASP A 1 173 ? -0.910 -1.124 -1.473 1.00 77.00 173 ASP A CA 1
ATOM 1430 C C . ASP A 1 173 ? 0.354 -1.934 -1.830 1.00 77.00 173 ASP A C 1
ATOM 1432 O O . ASP A 1 173 ? 0.375 -3.169 -1.736 1.00 77.00 173 ASP A O 1
ATOM 1436 N N . LEU A 1 174 ? 1.439 -1.248 -2.208 1.00 79.12 174 LEU A N 1
ATOM 1437 C CA . LEU A 1 174 ? 2.755 -1.848 -2.413 1.00 79.12 174 LEU A CA 1
ATOM 1438 C C . LEU A 1 174 ? 3.620 -1.884 -1.161 1.00 79.12 174 LEU A C 1
ATOM 1440 O O . LEU A 1 174 ? 4.563 -2.673 -1.159 1.00 79.12 174 LEU A O 1
ATOM 1444 N N . ASN A 1 175 ? 3.333 -1.071 -0.143 1.00 81.81 175 ASN A N 1
ATOM 1445 C CA . ASN A 1 175 ? 4.159 -0.940 1.048 1.00 81.81 175 ASN A CA 1
ATOM 1446 C C . ASN A 1 175 ? 3.695 -1.926 2.135 1.00 81.81 175 ASN A C 1
ATOM 1448 O O . ASN A 1 175 ? 2.662 -1.708 2.768 1.00 81.81 175 ASN A O 1
ATOM 1452 N N . PRO A 1 176 ? 4.422 -3.026 2.410 1.00 79.62 176 PRO A N 1
ATOM 1453 C CA . PRO A 1 176 ? 3.980 -4.012 3.395 1.00 79.62 176 PRO A CA 1
ATOM 1454 C C . PRO A 1 176 ? 3.932 -3.470 4.820 1.00 79.62 176 PRO A C 1
ATOM 1456 O O . PRO A 1 176 ? 3.295 -4.092 5.665 1.00 79.62 176 PRO A O 1
ATOM 1459 N N . ILE A 1 177 ? 4.598 -2.346 5.103 1.00 80.00 177 ILE A N 1
ATOM 1460 C CA . ILE A 1 177 ? 4.570 -1.734 6.433 1.00 80.00 177 ILE A CA 1
ATOM 1461 C C . ILE A 1 177 ? 3.191 -1.162 6.782 1.00 80.00 177 ILE A C 1
ATOM 1463 O O . ILE A 1 177 ? 2.855 -1.108 7.956 1.00 80.00 177 ILE A O 1
ATOM 1467 N N . GLU A 1 178 ? 2.340 -0.863 5.799 1.00 79.31 178 GLU A N 1
ATOM 1468 C CA . GLU A 1 178 ? 0.946 -0.479 6.063 1.00 79.31 178 GLU A CA 1
ATOM 1469 C C . GLU A 1 178 ? 0.200 -1.607 6.784 1.00 79.31 178 GLU A C 1
ATOM 1471 O O . GLU A 1 178 ? -0.488 -1.390 7.775 1.00 79.31 178 GLU A O 1
ATOM 1476 N N . HIS A 1 179 ? 0.461 -2.860 6.394 1.00 81.88 179 HIS A N 1
ATOM 1477 C CA . HIS A 1 179 ? -0.087 -4.014 7.110 1.00 81.88 179 HIS A CA 1
ATOM 1478 C C . HIS A 1 179 ? 0.530 -4.195 8.506 1.00 81.88 179 HIS A C 1
ATOM 1480 O O . HIS A 1 179 ? -0.093 -4.800 9.377 1.00 81.88 179 HIS A O 1
ATOM 1486 N N . MET A 1 180 ? 1.758 -3.713 8.730 1.00 82.75 180 MET A N 1
ATOM 1487 C CA . MET A 1 180 ? 2.358 -3.692 10.069 1.00 82.75 180 MET A CA 1
ATOM 1488 C C . MET A 1 180 ? 1.677 -2.657 10.959 1.00 82.75 180 MET A C 1
ATOM 1490 O O . MET A 1 180 ? 1.470 -2.926 12.143 1.00 82.75 180 MET A O 1
ATOM 1494 N N . TRP A 1 181 ? 1.311 -1.502 10.401 1.00 85.62 181 TRP A N 1
ATOM 1495 C CA . TRP A 1 181 ? 0.537 -0.492 11.111 1.00 85.62 181 TRP A CA 1
ATOM 1496 C C . TRP A 1 181 ? -0.858 -1.000 11.461 1.00 85.62 181 TRP A C 1
ATOM 1498 O O . TRP A 1 181 ? -1.234 -0.911 12.628 1.00 85.62 181 TRP A O 1
ATOM 1508 N N . ASP A 1 182 ? -1.551 -1.655 10.528 1.00 82.88 182 ASP A N 1
ATOM 1509 C CA . ASP A 1 182 ? -2.845 -2.299 10.793 1.00 82.88 182 ASP A CA 1
ATOM 1510 C C . ASP A 1 182 ? -2.758 -3.353 11.914 1.00 82.88 182 ASP A C 1
ATOM 1512 O O . ASP A 1 182 ? -3.605 -3.404 12.810 1.00 82.88 182 ASP A O 1
ATOM 1516 N N . GLU A 1 183 ? -1.719 -4.198 11.904 1.00 84.44 183 GLU A N 1
ATOM 1517 C CA . GLU A 1 183 ? -1.483 -5.197 12.956 1.00 84.44 183 GLU A CA 1
ATOM 1518 C C . GLU A 1 183 ? -1.231 -4.528 14.319 1.00 84.44 183 GLU A C 1
ATOM 1520 O O . GLU A 1 183 ? -1.755 -4.978 15.344 1.00 84.44 183 GLU A O 1
ATOM 1525 N N . LEU A 1 184 ? -0.461 -3.436 14.343 1.00 85.69 184 LEU A N 1
ATOM 1526 C CA . LEU A 1 184 ? -0.180 -2.671 15.557 1.00 85.69 184 LEU A CA 1
ATOM 1527 C C . LEU A 1 184 ? -1.444 -1.991 16.106 1.00 85.69 184 LEU A C 1
ATOM 1529 O O . LEU A 1 184 ? -1.721 -2.090 17.303 1.00 85.69 184 LEU A O 1
ATOM 1533 N N . GLU A 1 185 ? -2.248 -1.367 15.243 1.00 84.06 185 GLU A N 1
ATOM 1534 C CA . GLU A 1 185 ? -3.541 -0.782 15.609 1.00 84.06 185 GLU A CA 1
ATOM 1535 C C . GLU A 1 185 ? -4.513 -1.834 16.142 1.00 84.06 185 GLU A C 1
ATOM 1537 O O . GLU A 1 185 ? -5.167 -1.619 17.168 1.00 84.06 185 GLU A O 1
ATOM 1542 N N . CYS A 1 186 ? -4.589 -2.994 15.483 1.00 83.19 186 CYS A N 1
ATOM 1543 C CA . CYS A 1 186 ? -5.436 -4.097 15.916 1.00 83.19 186 CYS A CA 1
ATOM 1544 C C . CYS A 1 186 ? -5.058 -4.549 17.331 1.00 83.19 186 CYS A C 1
ATOM 1546 O O . CYS A 1 186 ? -5.930 -4.676 18.194 1.00 83.19 186 CYS A O 1
ATOM 1548 N N . ARG A 1 187 ? -3.758 -4.700 17.610 1.00 84.44 187 ARG A N 1
ATOM 1549 C CA . ARG A 1 187 ? -3.257 -5.054 18.945 1.00 84.44 187 ARG A CA 1
ATOM 1550 C C . ARG A 1 187 ? -3.626 -4.015 19.986 1.00 84.44 187 ARG A C 1
ATOM 1552 O O . ARG A 1 187 ? -4.178 -4.391 21.017 1.00 84.44 187 ARG A O 1
ATOM 1559 N N . ILE A 1 188 ? -3.400 -2.733 19.708 1.00 83.50 188 ILE A N 1
ATOM 1560 C CA . ILE A 1 188 ? -3.774 -1.643 20.618 1.00 83.50 188 ILE A CA 1
ATOM 1561 C C . ILE A 1 188 ? -5.275 -1.679 20.908 1.00 83.50 188 ILE A C 1
ATOM 1563 O O . ILE A 1 188 ? -5.676 -1.625 22.066 1.00 83.50 188 ILE A O 1
ATOM 1567 N N . ARG A 1 189 ? -6.110 -1.865 19.880 1.00 80.31 189 ARG A N 1
ATOM 1568 C CA . ARG A 1 189 ? -7.571 -1.939 20.021 1.00 80.31 189 ARG A CA 1
ATOM 1569 C C . ARG A 1 189 ? -8.037 -3.136 20.856 1.00 80.31 189 ARG A C 1
ATOM 1571 O O . ARG A 1 189 ? -9.084 -3.063 21.489 1.00 80.31 189 ARG A O 1
ATOM 1578 N N . THR A 1 190 ? -7.289 -4.241 20.856 1.00 79.56 190 THR A N 1
ATOM 1579 C CA . THR A 1 190 ? -7.600 -5.418 21.690 1.00 79.56 190 THR A CA 1
ATOM 1580 C C . THR A 1 190 ? -7.159 -5.277 23.147 1.00 79.56 190 THR A C 1
ATOM 1582 O O . THR A 1 190 ? -7.551 -6.098 23.979 1.00 79.56 190 THR A O 1
ATOM 1585 N N . ARG A 1 191 ? -6.354 -4.262 23.488 1.00 77.25 191 ARG A N 1
ATOM 1586 C CA . ARG A 1 191 ? -5.931 -4.021 24.870 1.00 77.25 191 ARG A CA 1
ATOM 1587 C C . ARG A 1 191 ? -7.061 -3.375 25.665 1.00 77.25 191 ARG A C 1
ATOM 1589 O O . ARG A 1 191 ? -7.772 -2.499 25.192 1.00 77.25 191 ARG A O 1
ATOM 1596 N N . THR A 1 192 ? -7.192 -3.792 26.919 1.00 69.62 192 THR A N 1
ATOM 1597 C CA . THR A 1 192 ? -8.182 -3.244 27.858 1.00 69.62 192 THR A CA 1
ATOM 1598 C C . THR A 1 192 ? -7.774 -1.887 28.429 1.00 69.62 192 THR A C 1
ATOM 1600 O O . THR A 1 192 ? -8.615 -1.162 28.952 1.00 69.62 192 THR A O 1
ATOM 1603 N N . ASN A 1 193 ? -6.483 -1.553 28.361 1.00 71.25 193 ASN A N 1
ATOM 1604 C CA . ASN A 1 193 ? -5.928 -0.339 28.942 1.00 71.25 193 ASN A CA 1
ATOM 1605 C C . ASN A 1 193 ? -5.756 0.711 27.846 1.00 71.25 193 ASN A C 1
ATOM 1607 O O . ASN A 1 193 ? -4.839 0.614 27.033 1.00 71.25 193 ASN A O 1
ATOM 1611 N N . SER A 1 194 ? -6.628 1.716 27.844 1.00 75.75 194 SER A N 1
ATOM 1612 C CA . SER A 1 194 ? -6.468 2.881 26.977 1.00 75.75 194 SER A CA 1
ATOM 1613 C C . SER A 1 194 ? -5.386 3.808 27.542 1.00 75.75 194 SER A C 1
ATOM 1615 O O . SER A 1 194 ? -5.473 4.165 28.723 1.00 75.75 194 SER A O 1
ATOM 1617 N N . PRO A 1 195 ? -4.393 4.218 26.734 1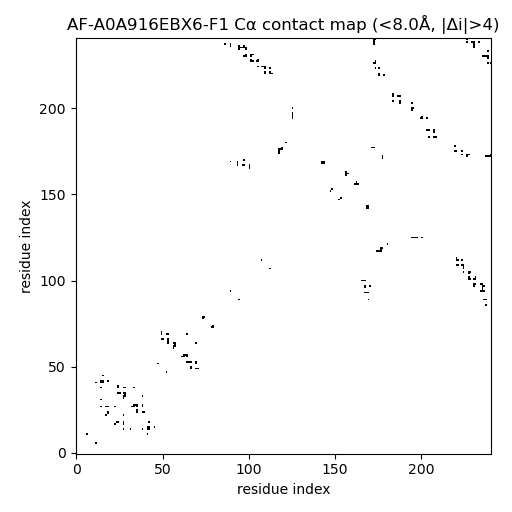.00 81.50 195 PRO A N 1
ATOM 1618 C CA . PRO A 1 195 ? -3.364 5.149 27.181 1.00 81.50 195 PRO A CA 1
ATOM 1619 C C . PRO A 1 195 ? -3.985 6.513 27.504 1.00 81.50 195 PRO A C 1
ATOM 1621 O O . PRO A 1 195 ? -4.853 6.999 26.778 1.00 81.50 195 PRO A O 1
ATOM 1624 N N . LYS A 1 196 ? -3.554 7.139 28.605 1.00 82.81 196 LYS A N 1
ATOM 1625 C CA . LYS A 1 196 ? -4.118 8.414 29.096 1.00 82.81 196 LYS A CA 1
ATOM 1626 C C . LYS A 1 196 ? -3.265 9.633 28.769 1.00 82.81 196 LYS A C 1
ATOM 1628 O O . LYS A 1 196 ? -3.736 10.762 28.885 1.00 82.81 196 LYS A O 1
ATOM 1633 N N . ASN A 1 197 ? -2.015 9.417 28.382 1.00 85.94 197 ASN A N 1
ATOM 1634 C CA . ASN A 1 197 ? -1.067 10.445 27.970 1.00 85.94 197 ASN A CA 1
ATOM 1635 C C . ASN A 1 197 ? -0.120 9.894 26.888 1.00 85.94 197 ASN A C 1
ATOM 1637 O O . ASN A 1 197 ? -0.163 8.712 26.544 1.00 85.94 197 ASN A O 1
ATOM 1641 N N . LEU A 1 198 ? 0.713 10.773 26.326 1.00 84.75 198 LEU A N 1
ATOM 1642 C CA . LEU A 1 198 ? 1.630 10.420 25.240 1.00 84.75 198 LEU A CA 1
ATOM 1643 C C . LEU A 1 198 ? 2.686 9.387 25.654 1.00 84.75 198 LEU A C 1
ATOM 1645 O O . LEU A 1 198 ? 3.027 8.537 24.842 1.00 84.75 198 LEU A O 1
ATOM 1649 N N . GLU A 1 199 ? 3.163 9.430 26.896 1.00 88.31 199 GLU A N 1
ATOM 1650 C CA . GLU A 1 199 ? 4.189 8.508 27.397 1.00 88.31 199 GLU A CA 1
ATOM 1651 C C . GLU A 1 199 ? 3.634 7.083 27.531 1.00 88.31 199 GLU A C 1
ATOM 1653 O O . GLU A 1 199 ? 4.237 6.122 27.058 1.00 88.31 199 GLU A O 1
ATOM 1658 N N . GLU A 1 200 ? 2.426 6.942 28.079 1.00 86.50 200 GLU A N 1
ATOM 1659 C CA . GLU A 1 200 ? 1.716 5.661 28.123 1.00 86.50 200 GLU A CA 1
ATOM 1660 C C . GLU A 1 200 ? 1.427 5.116 26.719 1.00 86.50 200 GLU A C 1
ATOM 1662 O O . GLU A 1 200 ? 1.533 3.910 26.495 1.00 86.50 200 GLU A O 1
ATOM 1667 N N . LEU A 1 201 ? 1.074 5.990 25.768 1.00 86.38 201 LEU A N 1
ATOM 1668 C CA . LEU A 1 201 ? 0.861 5.597 24.374 1.00 86.38 201 LEU A CA 1
ATOM 1669 C C . LEU A 1 201 ? 2.163 5.105 23.730 1.00 86.38 201 LEU A C 1
ATOM 1671 O O . LEU A 1 201 ? 2.149 4.085 23.046 1.00 86.38 201 LEU A O 1
ATOM 1675 N N . GLU A 1 202 ? 3.278 5.797 23.960 1.00 88.50 202 GLU A N 1
ATOM 1676 C CA . GLU A 1 202 ? 4.590 5.404 23.445 1.00 88.50 202 GLU A CA 1
ATOM 1677 C C . GLU A 1 202 ? 5.033 4.046 24.004 1.00 88.50 202 GLU A C 1
ATOM 1679 O O . GLU A 1 202 ? 5.402 3.156 23.236 1.00 88.50 202 GLU A O 1
ATOM 1684 N N . LEU A 1 203 ? 4.926 3.845 25.321 1.00 89.56 203 LEU A N 1
ATOM 1685 C CA . LEU A 1 203 ? 5.248 2.566 25.957 1.00 89.56 203 LEU A CA 1
ATOM 1686 C C . LEU A 1 203 ? 4.364 1.433 25.428 1.00 89.56 203 LEU A C 1
ATOM 1688 O O . LEU A 1 203 ? 4.861 0.344 25.139 1.00 89.56 203 LEU A O 1
ATOM 1692 N N . LEU A 1 204 ? 3.066 1.692 25.245 1.00 88.62 204 LEU A N 1
ATOM 1693 C CA . LEU A 1 204 ? 2.132 0.714 24.694 1.00 88.62 204 LEU A CA 1
ATOM 1694 C C . LEU A 1 204 ? 2.478 0.339 23.247 1.00 88.62 204 LEU A C 1
ATOM 1696 O O . LEU A 1 204 ? 2.425 -0.840 22.890 1.00 88.62 204 LEU A O 1
ATOM 1700 N N . LEU A 1 205 ? 2.845 1.323 22.421 1.00 89.25 205 LEU A N 1
ATOM 1701 C CA . LEU A 1 205 ? 3.294 1.106 21.044 1.00 89.25 205 LEU A CA 1
ATOM 1702 C C . LEU A 1 205 ? 4.554 0.237 21.012 1.00 89.25 205 LEU A C 1
ATOM 1704 O O . LEU A 1 205 ? 4.586 -0.758 20.287 1.00 89.25 205 LEU A O 1
ATOM 1708 N N . GLN A 1 206 ? 5.558 0.566 21.830 1.00 90.75 206 GLN A N 1
ATOM 1709 C CA . GLN A 1 206 ? 6.799 -0.206 21.939 1.00 90.75 206 GLN A CA 1
ATOM 1710 C C . GLN A 1 206 ? 6.536 -1.642 22.417 1.00 90.75 206 GLN A C 1
ATOM 1712 O O . GLN A 1 206 ? 7.074 -2.596 21.848 1.00 90.75 206 GLN A O 1
ATOM 1717 N N . GLU A 1 207 ? 5.668 -1.818 23.416 1.00 90.25 207 GLU A N 1
ATOM 1718 C CA . GLU A 1 207 ? 5.283 -3.136 23.920 1.00 90.25 207 GLU A CA 1
ATOM 1719 C C . GLU A 1 207 ? 4.599 -3.961 22.820 1.00 90.25 207 GLU A C 1
ATOM 1721 O O . GLU A 1 207 ? 5.026 -5.080 22.523 1.00 90.25 207 GLU A O 1
ATOM 1726 N N . CYS A 1 208 ? 3.575 -3.403 22.167 1.00 89.44 208 CYS A N 1
ATOM 1727 C CA . CYS A 1 208 ? 2.825 -4.095 21.120 1.00 89.44 208 CYS A CA 1
ATOM 1728 C C . CYS A 1 208 ? 3.711 -4.453 19.921 1.00 89.44 208 CYS A C 1
ATOM 1730 O O . CYS A 1 208 ? 3.576 -5.559 19.388 1.00 89.44 208 CYS A O 1
ATOM 1732 N N . TRP A 1 209 ? 4.634 -3.560 19.546 1.00 89.81 209 TRP A N 1
ATOM 1733 C CA . TRP A 1 209 ? 5.628 -3.786 18.499 1.00 89.81 209 TRP A CA 1
ATOM 1734 C C . TRP A 1 209 ? 6.580 -4.933 18.848 1.00 89.81 209 TRP A C 1
ATOM 1736 O O . TRP A 1 209 ? 6.794 -5.833 18.036 1.00 89.81 209 TRP A O 1
ATOM 1746 N N . SER A 1 210 ? 7.096 -4.962 20.083 1.00 90.00 210 SER A N 1
ATOM 1747 C CA . SER A 1 210 ? 8.015 -6.014 20.549 1.00 90.00 210 SER A CA 1
ATOM 1748 C C . SER A 1 210 ? 7.392 -7.416 20.531 1.00 90.00 210 SER A C 1
ATOM 1750 O O . SER A 1 210 ? 8.091 -8.417 20.381 1.00 90.00 210 SER A O 1
ATOM 1752 N N . GLN A 1 211 ? 6.064 -7.490 20.640 1.00 89.19 211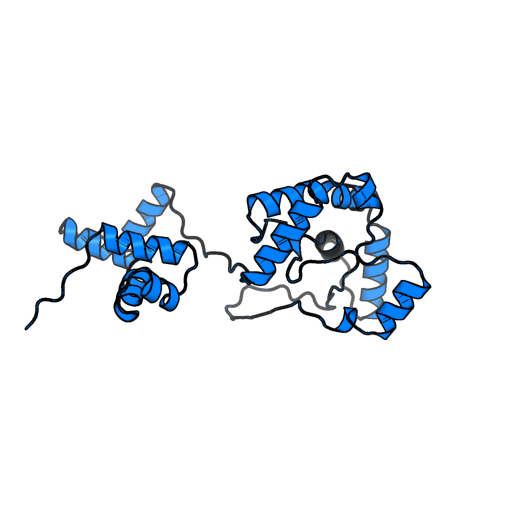 GLN A N 1
ATOM 1753 C CA . GLN A 1 211 ? 5.304 -8.737 20.615 1.00 89.19 211 GLN A CA 1
ATOM 1754 C C . GLN A 1 211 ? 4.982 -9.215 19.194 1.00 89.19 211 GLN A C 1
ATOM 1756 O O . GLN A 1 211 ? 4.344 -10.262 19.037 1.00 89.19 211 GLN A O 1
ATOM 1761 N N . ILE A 1 212 ? 5.289 -8.450 18.140 1.00 87.62 212 ILE A N 1
ATOM 1762 C CA . ILE A 1 212 ? 4.978 -8.879 16.771 1.00 87.62 212 ILE A CA 1
ATOM 1763 C C . ILE A 1 212 ? 5.900 -10.040 16.413 1.00 87.62 212 ILE A C 1
ATOM 1765 O O . ILE A 1 212 ? 7.125 -9.927 16.442 1.00 87.62 212 ILE A O 1
ATOM 1769 N N . GLN A 1 213 ? 5.292 -11.184 16.104 1.00 87.81 213 GLN A N 1
ATOM 1770 C CA . GLN A 1 213 ? 6.020 -12.415 15.844 1.00 87.81 213 GLN A CA 1
ATOM 1771 C C . GLN A 1 213 ? 6.721 -12.372 14.484 1.00 87.81 213 GLN A C 1
ATOM 1773 O O . GLN A 1 213 ? 6.229 -11.760 13.532 1.00 87.81 213 GLN A O 1
ATOM 1778 N N . ARG A 1 214 ? 7.856 -13.077 14.373 1.00 84.75 214 ARG A N 1
ATOM 1779 C CA . ARG A 1 214 ? 8.687 -13.116 13.157 1.00 84.75 214 ARG A CA 1
ATOM 1780 C C . ARG A 1 214 ? 7.888 -13.555 11.921 1.00 84.75 214 ARG A C 1
ATOM 1782 O O . ARG A 1 214 ? 8.141 -13.089 10.812 1.00 84.75 214 ARG A O 1
ATOM 1789 N N . GLU A 1 215 ? 6.919 -14.434 12.124 1.00 87.00 215 GLU A N 1
ATOM 1790 C CA . GLU A 1 215 ? 6.052 -15.013 11.104 1.00 87.00 215 GLU A CA 1
ATOM 1791 C C . GLU A 1 215 ? 5.212 -13.947 10.388 1.00 87.00 215 GLU A C 1
ATOM 1793 O O . GLU A 1 215 ? 4.942 -14.091 9.196 1.00 87.00 215 GLU A O 1
ATOM 1798 N N . VAL A 1 216 ? 4.835 -12.860 11.074 1.00 83.75 216 VAL A N 1
ATOM 1799 C CA . VAL A 1 216 ? 4.101 -11.736 10.467 1.00 83.75 216 VAL A CA 1
ATOM 1800 C C . VAL A 1 216 ? 4.977 -11.062 9.408 1.00 83.75 216 VAL A C 1
ATOM 1802 O O . VAL A 1 216 ? 4.577 -10.964 8.249 1.00 83.75 216 VAL A O 1
ATOM 1805 N N . TYR A 1 217 ? 6.221 -10.720 9.754 1.00 80.31 217 TYR A N 1
ATOM 1806 C CA . TYR A 1 217 ? 7.180 -10.104 8.828 1.00 80.31 217 TYR A CA 1
ATOM 1807 C C . TYR A 1 217 ? 7.502 -11.004 7.627 1.00 80.31 217 TYR A C 1
ATOM 1809 O O . TYR A 1 217 ? 7.624 -10.526 6.499 1.00 80.31 217 TYR A O 1
ATOM 1817 N N . GLN A 1 218 ? 7.625 -12.318 7.849 1.00 82.56 218 GLN A N 1
ATOM 1818 C CA . GLN A 1 218 ? 7.891 -13.273 6.769 1.00 82.56 218 GLN A CA 1
ATOM 1819 C C . GLN A 1 218 ? 6.731 -13.331 5.775 1.00 82.56 218 GLN A C 1
ATOM 1821 O O . GLN A 1 218 ? 6.957 -13.185 4.574 1.00 82.56 218 GLN A O 1
ATOM 1826 N N . LYS A 1 219 ? 5.493 -13.445 6.272 1.00 85.94 219 LYS A N 1
ATOM 1827 C CA . LYS A 1 219 ? 4.289 -13.436 5.430 1.00 85.94 219 LYS A CA 1
ATOM 1828 C C . LYS A 1 219 ? 4.166 -12.147 4.623 1.00 85.94 219 LYS A C 1
ATOM 1830 O O . LYS A 1 219 ? 3.752 -12.189 3.466 1.00 85.94 219 LYS A O 1
ATOM 1835 N N . LEU A 1 220 ? 4.557 -11.010 5.198 1.00 81.38 220 LEU A N 1
ATOM 1836 C CA . LEU A 1 220 ? 4.565 -9.730 4.490 1.00 81.38 220 LEU A CA 1
ATOM 1837 C C . LEU A 1 220 ? 5.567 -9.717 3.335 1.00 81.38 220 LEU A C 1
ATOM 1839 O O . LEU A 1 220 ? 5.181 -9.383 2.213 1.00 81.38 220 LEU A O 1
ATOM 1843 N N . GLY A 1 221 ? 6.805 -10.163 3.564 1.00 81.38 221 GLY A N 1
ATOM 1844 C CA . GLY A 1 221 ? 7.800 -10.304 2.497 1.00 81.38 221 GLY A CA 1
ATOM 1845 C C . GLY A 1 221 ? 7.360 -11.281 1.400 1.00 81.38 221 GLY A C 1
ATOM 1846 O O . GLY A 1 221 ? 7.499 -10.997 0.212 1.00 81.38 221 GLY A O 1
ATOM 1847 N N . GLU A 1 222 ? 6.749 -12.404 1.777 1.00 83.50 222 GLU A N 1
ATOM 1848 C CA . GLU A 1 222 ? 6.198 -13.396 0.841 1.00 83.50 222 GLU A CA 1
ATOM 1849 C C . GLU A 1 222 ? 4.983 -12.870 0.058 1.00 83.50 222 GLU A C 1
ATOM 1851 O O . GLU A 1 222 ? 4.733 -13.279 -1.083 1.00 83.50 222 GLU A O 1
ATOM 1856 N N . SER A 1 223 ? 4.241 -11.916 0.628 1.00 87.94 223 SER A N 1
ATOM 1857 C CA . SER A 1 223 ? 3.107 -11.276 -0.042 1.00 87.94 223 SER A CA 1
ATOM 1858 C C . SER A 1 223 ? 3.528 -10.390 -1.220 1.00 87.94 223 SER A C 1
ATOM 1860 O O . SER A 1 223 ? 2.718 -10.184 -2.125 1.00 87.94 223 SER A O 1
ATOM 1862 N N . MET A 1 224 ? 4.782 -9.920 -1.274 1.00 89.88 224 MET A N 1
ATOM 1863 C CA . MET A 1 224 ? 5.236 -8.960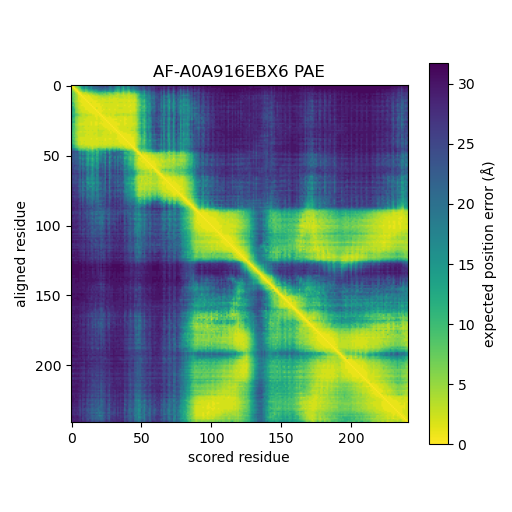 -2.291 1.00 89.88 224 MET A CA 1
ATOM 1864 C C . MET A 1 224 ? 5.073 -9.462 -3.718 1.00 89.88 224 MET A C 1
ATOM 1866 O O . MET A 1 224 ? 4.583 -8.731 -4.579 1.00 89.88 224 MET A O 1
ATOM 1870 N N . ASN A 1 225 ? 5.383 -10.733 -3.967 1.00 90.19 225 ASN A N 1
ATOM 1871 C CA . ASN A 1 225 ? 5.178 -11.327 -5.287 1.00 90.19 225 ASN A CA 1
ATOM 1872 C C . ASN A 1 225 ? 3.699 -11.311 -5.688 1.00 90.19 225 ASN A C 1
ATOM 1874 O O . ASN A 1 225 ? 3.360 -11.006 -6.832 1.00 90.19 225 ASN A O 1
ATOM 1878 N N . HIS A 1 226 ? 2.800 -11.570 -4.738 1.00 91.19 226 HIS A N 1
ATOM 1879 C CA . HIS A 1 226 ? 1.363 -11.512 -4.980 1.00 91.19 226 HIS A CA 1
ATOM 1880 C C . HIS A 1 226 ? 0.880 -10.080 -5.251 1.00 91.19 226 HIS A C 1
ATOM 1882 O O . HIS A 1 226 ? 0.083 -9.887 -6.171 1.00 91.19 226 HIS A O 1
ATOM 1888 N N . ARG A 1 227 ? 1.392 -9.081 -4.517 1.00 91.06 227 ARG A N 1
ATOM 1889 C CA . ARG A 1 227 ? 1.091 -7.651 -4.727 1.00 91.06 227 ARG A CA 1
ATOM 1890 C C . ARG A 1 227 ? 1.550 -7.171 -6.104 1.00 91.06 227 ARG A C 1
ATOM 1892 O O . ARG A 1 227 ? 0.760 -6.606 -6.857 1.00 91.06 227 ARG A O 1
ATOM 1899 N N . VAL A 1 228 ? 2.789 -7.492 -6.486 1.00 90.88 228 VAL A N 1
ATOM 1900 C CA . VAL A 1 228 ? 3.352 -7.180 -7.811 1.00 90.88 228 VAL A CA 1
ATOM 1901 C C . VAL A 1 228 ? 2.494 -7.781 -8.925 1.00 90.88 228 VAL A C 1
ATOM 1903 O O . VAL A 1 228 ? 2.097 -7.083 -9.859 1.00 90.88 228 VAL A O 1
ATOM 1906 N N . ILE A 1 229 ? 2.134 -9.063 -8.810 1.00 91.31 229 ILE A N 1
ATOM 1907 C CA . ILE A 1 229 ? 1.260 -9.730 -9.784 1.00 91.31 229 ILE A CA 1
ATOM 1908 C C . ILE A 1 229 ? -0.123 -9.066 -9.830 1.00 91.31 229 ILE A C 1
ATOM 1910 O O . ILE A 1 229 ? -0.684 -8.907 -10.918 1.00 91.31 229 ILE A O 1
ATOM 1914 N N . ALA A 1 230 ? -0.680 -8.673 -8.682 1.00 91.06 230 ALA A N 1
ATOM 1915 C CA . ALA A 1 230 ? -1.969 -7.992 -8.615 1.00 91.06 230 ALA A CA 1
ATOM 1916 C C . ALA A 1 230 ? -1.942 -6.646 -9.355 1.00 91.06 230 ALA A C 1
ATOM 1918 O O . ALA A 1 230 ? -2.865 -6.369 -10.118 1.00 91.06 230 ALA A O 1
ATOM 1919 N N . ILE A 1 231 ? -0.866 -5.865 -9.230 1.00 89.75 231 ILE A N 1
ATOM 1920 C CA . ILE A 1 231 ? -0.710 -4.585 -9.943 1.00 89.75 231 ILE A CA 1
ATOM 1921 C C . ILE A 1 231 ? -0.568 -4.779 -11.443 1.00 89.75 231 ILE A C 1
ATOM 1923 O O . ILE A 1 231 ? -1.185 -4.045 -12.218 1.00 89.75 231 ILE A O 1
ATOM 1927 N N . ILE A 1 232 ? 0.201 -5.783 -11.869 1.00 90.31 232 ILE A N 1
ATOM 1928 C CA . ILE A 1 232 ? 0.335 -6.112 -13.291 1.00 90.31 232 ILE A CA 1
ATOM 1929 C C . ILE A 1 232 ? -1.039 -6.481 -13.866 1.00 90.31 232 ILE A C 1
ATOM 1931 O O . ILE A 1 232 ? -1.433 -5.960 -14.911 1.00 90.31 232 ILE A O 1
ATOM 1935 N N . LYS A 1 233 ? -1.812 -7.318 -13.158 1.00 90.62 233 LYS A N 1
ATOM 1936 C CA . LYS A 1 233 ? -3.190 -7.672 -13.547 1.00 90.62 233 LYS A CA 1
ATOM 1937 C C . LYS A 1 233 ? -4.113 -6.452 -13.574 1.00 90.62 233 LYS A C 1
ATOM 1939 O O . LYS A 1 233 ? -4.917 -6.324 -14.494 1.00 90.62 233 LYS A O 1
ATOM 1944 N N . ALA A 1 234 ? -3.959 -5.545 -12.613 1.00 87.44 234 ALA A N 1
ATOM 1945 C CA . ALA A 1 234 ? -4.695 -4.289 -12.530 1.00 87.44 234 ALA A CA 1
ATOM 1946 C C . ALA A 1 234 ? -4.156 -3.197 -13.472 1.00 87.44 234 ALA A C 1
ATOM 1948 O O . ALA A 1 234 ? -4.655 -2.079 -13.441 1.00 87.44 234 ALA A O 1
ATOM 1949 N N . ARG A 1 235 ? -3.146 -3.473 -14.313 1.00 89.38 235 ARG A N 1
ATOM 1950 C CA . ARG A 1 235 ? -2.534 -2.497 -15.239 1.00 89.38 235 ARG A CA 1
ATOM 1951 C C . ARG A 1 235 ? -2.089 -1.195 -14.551 1.00 89.38 235 ARG A C 1
ATOM 1953 O O . ARG A 1 235 ? -2.219 -0.111 -15.125 1.00 89.38 235 ARG A O 1
ATOM 1960 N N . GLY A 1 236 ? -1.573 -1.303 -13.328 1.00 83.94 236 GLY A N 1
ATOM 1961 C CA . GLY A 1 236 ? -1.104 -0.164 -12.535 1.00 83.94 236 GLY A CA 1
ATOM 1962 C C . GLY A 1 236 ? -2.168 0.511 -11.664 1.00 83.94 236 GLY A C 1
ATOM 1963 O O . GLY A 1 236 ? -1.810 1.379 -10.870 1.00 83.94 236 GLY A O 1
ATOM 1964 N N . TYR A 1 237 ? -3.449 0.141 -11.781 1.00 85.25 237 TYR A N 1
ATOM 1965 C CA . TYR A 1 237 ? -4.506 0.651 -10.898 1.00 85.25 237 TYR A CA 1
ATOM 1966 C C . TYR A 1 237 ? -4.398 0.068 -9.475 1.00 85.25 237 TYR A C 1
ATOM 1968 O O . TYR A 1 237 ? -3.592 -0.831 -9.215 1.00 85.25 237 TYR A O 1
ATOM 1976 N N . LEU A 1 238 ? -5.205 0.611 -8.556 1.00 82.94 238 LEU A N 1
ATOM 1977 C CA . LEU A 1 238 ? -5.290 0.167 -7.163 1.00 82.94 238 LEU A CA 1
ATOM 1978 C C . LEU A 1 238 ? -5.598 -1.325 -7.075 1.00 82.94 238 LEU A C 1
ATOM 1980 O O . LEU A 1 238 ? -6.438 -1.849 -7.817 1.00 82.94 238 LEU A O 1
ATOM 1984 N N . THR A 1 239 ? -4.943 -1.984 -6.130 1.00 83.81 239 THR A N 1
ATOM 1985 C CA . THR A 1 239 ? -5.243 -3.365 -5.771 1.00 83.81 239 THR A CA 1
ATOM 1986 C C . THR A 1 239 ? -6.024 -3.425 -4.460 1.00 83.81 239 THR A C 1
ATOM 1988 O O . THR A 1 239 ? -6.450 -2.406 -3.929 1.00 83.81 239 THR A O 1
ATOM 1991 N N . ARG A 1 240 ? -6.306 -4.642 -3.988 1.00 80.56 240 ARG A N 1
ATOM 1992 C CA . ARG A 1 240 ? -6.983 -4.887 -2.704 1.00 80.56 240 ARG A CA 1
ATOM 1993 C C . ARG A 1 240 ? -6.040 -4.848 -1.493 1.00 80.56 240 ARG A C 1
ATOM 1995 O O . ARG A 1 240 ? -6.508 -5.101 -0.390 1.00 80.56 240 ARG A O 1
ATOM 2002 N N . TYR A 1 241 ? -4.738 -4.762 -1.759 1.00 73.50 241 TYR A N 1
ATOM 2003 C CA . TYR A 1 241 ? -3.694 -4.726 -0.742 1.00 73.50 241 TYR A CA 1
ATOM 2004 C C . TYR A 1 241 ? -3.506 -3.305 -0.225 1.00 73.50 241 TYR A C 1
ATOM 2006 O O . TYR A 1 241 ? -4.142 -2.391 -0.792 1.00 73.50 241 TYR A O 1
#

Solvent-accessible surface area (backbone atoms only — not comparable to full-atom values): 15018 Å² total; per-residue (Å²): 131,84,78,78,82,77,78,50,73,66,59,51,48,52,55,47,54,41,45,77,71,67,46,48,57,70,54,46,20,71,74,70,74,46,57,50,70,60,50,48,56,50,51,68,59,62,66,68,45,52,64,53,51,35,50,55,46,27,74,72,67,74,48,92,66,54,50,65,54,51,48,49,51,36,44,76,76,68,51,72,92,72,84,78,78,87,70,81,82,73,49,71,71,46,20,49,45,35,30,51,56,28,60,76,50,66,83,59,49,62,75,55,46,69,71,58,84,83,85,84,90,84,88,87,63,76,69,74,74,76,79,70,93,66,97,68,97,79,91,85,86,85,76,85,73,67,73,86,70,36,66,71,57,52,53,51,32,58,76,70,70,56,82,80,75,90,75,52,72,81,42,65,52,73,42,60,58,56,59,51,49,51,52,47,50,52,51,56,69,71,47,90,73,76,44,90,48,70,68,51,41,50,52,49,50,53,51,55,56,72,65,59,55,71,66,59,60,51,52,44,44,59,40,46,62,56,46,35,52,44,24,55,76,45,67,20,44,86,62,96,86

Organism: NCBI:txid588596

InterPro domains:
  IPR002492 Transposase, Tc1-like [PF01498] (47-106)
  IPR038717 Tc1-like transposase, DDE domain [PF13358] (141-201)
  IPR052338 Transposase_5 [PTHR23022] (4-130)

pLDDT: mean 74.16, std 15.85, range [23.52, 92.44]

Sequence (241 aa):
MVKTKELSNFERGRIIGLHEAGDSEKTISRKTGYEKTTIHNIITKYHKTAEKMQKEFIESTGKEVSKSTVKRTLYEIGYHSHAALSKPLISEPNRLIRLSWACERRSWTINDWKKVVWSDESRFTLFQKQFEEENGEYFFQQDNAPIHTNLKIRTFMEDVMITQLPWPGQSPDLNPIEHMWDELECRIRTRTNSPKNLEELELLLQECWSQIQREVYQKLGESMNHRVIAIIKARGYLTRY

Secondary structure (DSSP, 8-state):
-PPP-PPPHHHHHHHHHHHHTT--HHHHHHHH---HHHHHHHHHHHS--HHHHHHHHHHHH-----HHHHHHHHHHTT----PPP------HHHHHHHHHHHHHTTT--HHHHTTPPP-------SS------------------GGGG-HHHHHHHHHTTPPPPP--SS-GGG-HHHHHHHHHHHHHHH-S----SHHHHHHHHHHHHHT--HHHHHHHHHHHHHHHHHHHHTTTS----

Nearest PDB structures (foldseek):
  2f7t-assembly1_A-2  TM=8.645E-01  e=1.134E-02  Drosophila mauritiana
  4mda-assembly1_A  TM=8.710E-01  e=2.151E-02  Drosophila mauritiana
  3k9j-assembly2_A  TM=8.765E-01  e=2.750E-02  Homo sapiens
  3k9k-assembly2_A  TM=8.734E-01  e=2.778E-01  Homo sapiens

Foldseek 3Di:
DPPDDDDDPVLLVLLQVCVVVVDDLVRSCVVSVDDSVVSVVSNVVVPDQLVNVQVVCCVVPVDHDDSVRSQVVCVVVPNDDDDDPDFPDQDPVLLQVLLVLLVVCLPPDLVNLVPDDADDDDDDDLDPPPPPPDDDDDDDDDDDDCPCVDPVNVVVCVVVVNDDDDDRIPCPLLGLCVVVVVQLVVQQVPDPDRQPDPVSVVVSSVVSNVPDDPVSVSVSSVCNSVSSVQSNVVSSGDGPD

Mean predicted aligned error: 17.47 Å